Protein AF-K1SW35-F1 (afdb_monomer_lite)

Structure (mmCIF, N/CA/C/O backbone):
data_AF-K1SW35-F1
#
_entry.id   AF-K1SW35-F1
#
loop_
_atom_site.group_PDB
_atom_site.id
_atom_site.type_symbol
_atom_site.label_atom_id
_atom_site.label_alt_id
_atom_site.label_comp_id
_atom_site.label_asym_id
_atom_site.label_entity_id
_atom_site.label_seq_id
_atom_site.pdbx_PDB_ins_code
_atom_site.Cartn_x
_atom_site.Cartn_y
_atom_site.Cartn_z
_atom_site.occupancy
_atom_site.B_iso_or_equiv
_atom_site.auth_seq_id
_atom_site.auth_comp_id
_atom_site.auth_asym_id
_atom_site.auth_atom_id
_atom_site.pdbx_PDB_model_num
ATOM 1 N N . VAL A 1 1 ? 24.622 1.158 -5.621 1.00 94.56 1 VAL A N 1
ATOM 2 C CA . VAL A 1 1 ? 23.882 0.283 -4.674 1.00 94.56 1 VAL A CA 1
ATOM 3 C C . VAL A 1 1 ? 24.702 0.063 -3.408 1.00 94.56 1 VAL A C 1
ATOM 5 O O . VAL A 1 1 ? 25.923 0.157 -3.480 1.00 94.56 1 VAL A O 1
ATOM 8 N N . ARG A 1 2 ? 24.066 -0.218 -2.264 1.00 96.69 2 ARG A N 1
ATOM 9 C CA . ARG A 1 2 ? 24.728 -0.673 -1.024 1.00 96.69 2 ARG A CA 1
ATOM 10 C C . ARG A 1 2 ? 24.124 -2.004 -0.592 1.00 96.69 2 ARG A C 1
ATOM 12 O O . ARG A 1 2 ? 22.907 -2.126 -0.587 1.00 96.69 2 ARG A O 1
ATOM 19 N N . VAL A 1 3 ? 24.954 -2.974 -0.225 1.00 97.69 3 VAL A N 1
ATOM 20 C CA . VAL A 1 3 ? 24.511 -4.325 0.151 1.00 97.69 3 VAL A CA 1
ATOM 21 C C . VAL A 1 3 ? 24.787 -4.558 1.632 1.00 97.69 3 VAL A C 1
ATOM 23 O O . VAL A 1 3 ? 25.832 -4.150 2.139 1.00 97.69 3 VAL A O 1
ATOM 26 N N . GLY A 1 4 ? 23.859 -5.201 2.333 1.00 97.62 4 GLY A N 1
ATOM 27 C CA . GLY A 1 4 ? 24.014 -5.531 3.745 1.00 97.62 4 GLY A CA 1
ATOM 28 C C . GLY A 1 4 ? 22.927 -6.475 4.243 1.00 97.62 4 GLY A C 1
ATOM 29 O O . GLY A 1 4 ? 22.232 -7.103 3.451 1.00 97.62 4 GLY A O 1
ATOM 30 N N . HIS A 1 5 ? 22.781 -6.556 5.563 1.00 98.12 5 HIS A N 1
ATOM 31 C CA . HIS A 1 5 ? 21.701 -7.297 6.213 1.00 98.12 5 HIS A CA 1
ATOM 32 C C . HIS A 1 5 ? 20.857 -6.339 7.049 1.00 98.12 5 HIS A C 1
ATOM 34 O O . HIS A 1 5 ? 21.403 -5.482 7.755 1.00 98.12 5 HIS A O 1
ATOM 40 N N . TRP A 1 6 ? 19.535 -6.482 6.988 1.00 97.69 6 TRP A N 1
ATOM 41 C CA . TRP A 1 6 ? 18.640 -5.684 7.820 1.00 97.69 6 TRP A CA 1
ATOM 42 C C . TRP A 1 6 ? 18.744 -6.133 9.281 1.00 97.69 6 TRP A C 1
ATOM 44 O O . TRP A 1 6 ? 18.692 -7.321 9.590 1.00 97.69 6 TRP A O 1
ATOM 54 N N . ARG A 1 7 ? 18.913 -5.177 10.198 1.00 96.38 7 ARG A N 1
ATOM 55 C CA . ARG A 1 7 ? 19.000 -5.412 11.646 1.00 96.38 7 ARG A CA 1
ATOM 56 C C . ARG A 1 7 ? 17.620 -5.653 12.278 1.00 96.38 7 ARG A C 1
ATOM 58 O O . ARG A 1 7 ? 17.195 -4.879 13.127 1.00 96.38 7 ARG A O 1
ATOM 65 N N . ILE A 1 8 ? 16.954 -6.719 11.851 1.00 93.56 8 ILE A N 1
ATOM 66 C CA . ILE A 1 8 ? 15.694 -7.242 12.402 1.00 93.56 8 ILE A CA 1
ATOM 67 C C . ILE A 1 8 ? 15.799 -8.766 12.581 1.00 93.56 8 ILE A C 1
ATOM 69 O O . ILE A 1 8 ? 16.816 -9.368 12.205 1.00 93.56 8 ILE A O 1
ATOM 73 N N . VAL A 1 9 ? 14.764 -9.393 13.146 1.00 90.38 9 VAL A N 1
ATOM 74 C CA . VAL A 1 9 ? 14.640 -10.859 13.201 1.00 90.38 9 VAL A CA 1
ATOM 75 C C . VAL A 1 9 ? 14.749 -11.440 11.781 1.00 90.38 9 VAL A C 1
ATOM 77 O O . VAL A 1 9 ? 14.310 -10.838 10.805 1.00 90.38 9 VAL A O 1
ATOM 80 N N . GLY A 1 10 ? 15.450 -12.567 11.638 1.00 92.75 10 GLY A N 1
ATOM 81 C CA . GLY A 1 10 ? 15.728 -13.204 10.343 1.00 92.75 10 GLY A CA 1
ATOM 82 C C . GLY A 1 10 ? 16.912 -12.626 9.554 1.00 92.75 10 GLY A C 1
ATOM 83 O O . GLY A 1 10 ? 17.438 -13.314 8.685 1.00 92.75 10 GLY A O 1
ATOM 84 N N . ARG A 1 11 ? 17.386 -11.410 9.874 1.00 96.69 11 ARG A N 1
ATOM 85 C CA . ARG A 1 11 ? 18.549 -10.754 9.233 1.00 96.69 11 ARG A CA 1
ATOM 86 C C . ARG A 1 11 ? 18.586 -10.896 7.697 1.00 96.69 11 ARG A C 1
ATOM 88 O O . ARG A 1 11 ? 19.607 -11.332 7.162 1.00 96.69 11 ARG A O 1
ATOM 95 N N . PRO A 1 12 ? 17.515 -10.538 6.965 1.00 97.50 12 PRO A N 1
ATOM 96 C CA . PRO A 1 12 ? 17.478 -10.721 5.518 1.00 97.50 12 PRO A CA 1
ATOM 97 C C . PRO A 1 12 ? 18.560 -9.893 4.816 1.00 97.50 12 PRO A C 1
ATOM 99 O O . PRO A 1 12 ? 18.910 -8.792 5.260 1.00 97.50 12 PRO A O 1
ATOM 102 N N . GLN A 1 13 ? 19.077 -10.415 3.701 1.00 97.38 13 GLN A N 1
ATOM 103 C CA . GLN A 1 13 ? 19.952 -9.664 2.801 1.00 97.38 13 GLN A CA 1
ATOM 104 C C . GLN A 1 13 ? 19.168 -8.526 2.142 1.00 97.38 13 GLN A C 1
ATOM 106 O O . GLN A 1 13 ? 18.043 -8.717 1.687 1.00 97.38 13 GLN A O 1
ATOM 111 N N . VAL A 1 14 ? 19.770 -7.340 2.077 1.00 97.69 14 VAL A N 1
ATOM 112 C CA . VAL A 1 14 ? 19.152 -6.138 1.509 1.00 97.69 14 VAL A CA 1
ATOM 113 C C . VAL A 1 14 ? 20.116 -5.448 0.559 1.00 97.69 14 VAL A C 1
ATOM 115 O O . VAL A 1 14 ? 21.307 -5.300 0.847 1.00 97.69 14 VAL A O 1
ATOM 118 N N . ILE A 1 15 ? 19.566 -4.971 -0.556 1.00 97.62 15 ILE A N 1
ATOM 119 C CA . ILE A 1 15 ? 20.234 -4.072 -1.492 1.00 97.62 15 ILE A CA 1
ATOM 120 C C . ILE A 1 15 ? 19.508 -2.727 -1.443 1.00 97.62 15 ILE A C 1
ATOM 122 O O . ILE A 1 15 ? 18.360 -2.615 -1.860 1.00 97.62 15 ILE A O 1
ATOM 126 N N . LEU A 1 16 ? 20.182 -1.695 -0.941 1.00 97.75 16 LEU A N 1
ATOM 127 C CA . LEU A 1 16 ? 19.702 -0.319 -1.008 1.00 97.75 16 LEU A CA 1
ATOM 128 C C . LEU A 1 16 ? 20.102 0.283 -2.357 1.00 97.75 16 LEU A C 1
ATOM 130 O O . LEU A 1 16 ? 21.291 0.366 -2.701 1.00 97.75 16 LEU A O 1
ATOM 134 N N . VAL A 1 17 ? 19.095 0.685 -3.127 1.00 97.88 17 VAL A N 1
ATOM 135 C CA . VAL A 1 17 ? 19.250 1.206 -4.485 1.00 97.88 17 VAL A CA 1
ATOM 136 C C . VAL A 1 17 ? 19.185 2.729 -4.452 1.00 97.88 17 VAL A C 1
ATOM 138 O O . VAL A 1 17 ? 18.171 3.306 -4.076 1.00 97.88 17 VAL A O 1
ATOM 141 N N . ASP A 1 18 ? 20.286 3.371 -4.839 1.00 97.31 18 ASP A N 1
ATOM 142 C CA . ASP A 1 18 ? 20.319 4.810 -5.094 1.00 97.31 18 ASP A CA 1
ATOM 143 C C . ASP A 1 18 ? 19.874 5.055 -6.539 1.00 97.31 18 ASP A C 1
ATOM 145 O O . ASP A 1 18 ? 20.497 4.541 -7.471 1.00 97.31 18 ASP A O 1
ATOM 149 N N . PHE A 1 19 ? 18.784 5.801 -6.707 1.00 97.44 19 PHE A N 1
ATOM 150 C CA . PHE A 1 19 ? 18.181 6.117 -8.003 1.00 97.44 19 PHE A CA 1
ATOM 151 C C . PHE A 1 19 ? 18.552 7.521 -8.501 1.00 97.44 19 PHE A C 1
ATOM 153 O O . PHE A 1 19 ? 18.109 7.916 -9.578 1.00 97.44 19 PHE A O 1
ATOM 160 N N . SER A 1 20 ? 19.370 8.279 -7.759 1.00 96.88 20 SER A N 1
ATOM 161 C CA . SER A 1 20 ? 19.666 9.690 -8.056 1.00 96.88 20 SER A CA 1
ATOM 162 C C . SER A 1 20 ? 20.265 9.889 -9.453 1.00 96.88 20 SER A C 1
ATOM 164 O O . SER A 1 20 ? 19.983 10.879 -10.125 1.00 96.88 20 SER A O 1
ATOM 166 N N . SER A 1 21 ? 21.037 8.912 -9.939 1.00 96.31 21 SER A N 1
ATOM 167 C CA . SER A 1 21 ? 21.610 8.923 -11.292 1.00 96.31 21 SER A CA 1
ATOM 168 C C . SER A 1 21 ? 20.568 8.813 -12.413 1.00 96.31 21 SER A C 1
ATOM 170 O O . SER A 1 21 ? 20.877 9.143 -13.558 1.00 96.31 21 SER A O 1
ATOM 172 N N . LEU A 1 22 ? 19.339 8.380 -12.110 1.00 97.62 22 LEU A N 1
ATOM 173 C CA . LEU A 1 22 ? 18.232 8.298 -13.065 1.00 97.62 22 LEU A CA 1
ATOM 174 C C . LEU A 1 22 ? 17.411 9.586 -13.149 1.00 97.62 22 LEU A C 1
ATOM 176 O O . LEU A 1 22 ? 16.649 9.740 -14.100 1.00 97.62 22 LEU A O 1
ATOM 180 N N . ILE A 1 23 ? 17.572 10.526 -12.211 1.00 98.06 23 ILE A N 1
AT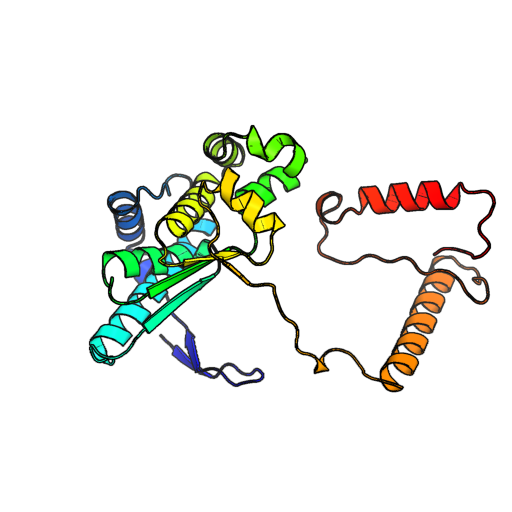OM 181 C CA . ILE A 1 23 ? 16.817 11.789 -12.197 1.00 98.06 23 ILE A CA 1
ATOM 182 C C . ILE A 1 23 ? 16.957 12.564 -13.522 1.00 98.06 23 ILE A C 1
ATOM 184 O O . ILE A 1 23 ? 15.928 12.960 -14.075 1.00 98.06 23 ILE A O 1
ATOM 188 N N . PRO A 1 24 ? 18.164 12.727 -14.110 1.00 98.12 24 PRO A N 1
ATOM 189 C CA . PRO A 1 24 ? 18.308 13.387 -15.411 1.00 98.12 24 PRO A CA 1
ATOM 190 C C . PRO A 1 24 ? 17.639 12.633 -16.570 1.00 98.12 24 PRO A C 1
ATOM 192 O O . PRO A 1 24 ? 17.378 13.224 -17.610 1.00 98.12 24 PRO A O 1
ATOM 195 N N . ARG A 1 25 ? 17.363 11.333 -16.399 1.00 97.12 25 ARG A N 1
ATOM 196 C CA . ARG A 1 25 ? 16.747 10.442 -17.396 1.00 97.12 25 ARG A CA 1
ATOM 197 C C . ARG A 1 25 ? 15.264 10.182 -17.125 1.00 97.12 25 ARG A C 1
ATOM 199 O O . ARG A 1 25 ? 14.684 9.275 -17.721 1.00 97.12 25 ARG A O 1
ATOM 206 N N . LYS A 1 26 ? 14.638 10.950 -16.225 1.00 97.94 26 LYS A N 1
ATOM 207 C CA . LYS A 1 26 ? 13.243 10.724 -15.823 1.00 97.94 26 LYS A CA 1
ATOM 208 C C . LYS A 1 26 ? 12.287 10.700 -17.016 1.00 97.94 26 LYS A C 1
ATOM 210 O O . LYS A 1 26 ? 11.408 9.849 -17.066 1.00 97.94 26 LYS A O 1
ATOM 215 N N . ASP A 1 27 ? 12.487 11.585 -17.990 1.00 98.00 27 ASP A N 1
ATOM 216 C CA . ASP A 1 27 ? 11.561 11.734 -19.113 1.00 98.00 27 ASP A CA 1
ATOM 217 C C . ASP A 1 27 ? 11.650 10.541 -20.070 1.00 98.00 27 ASP A C 1
ATOM 219 O O . ASP A 1 27 ? 10.620 10.084 -20.558 1.00 98.00 27 ASP A O 1
ATOM 223 N N . ASP A 1 28 ? 12.839 9.955 -20.243 1.00 98.38 28 ASP A N 1
ATOM 224 C CA . ASP A 1 28 ? 13.017 8.715 -21.006 1.00 98.38 28 ASP A CA 1
ATOM 225 C C . ASP A 1 28 ? 12.306 7.534 -20.333 1.00 98.38 28 ASP A C 1
ATOM 227 O O . ASP A 1 28 ? 11.664 6.726 -21.001 1.00 98.38 28 ASP A O 1
ATOM 231 N N . ILE A 1 29 ? 12.395 7.440 -19.002 1.00 98.50 29 ILE A N 1
ATOM 232 C CA . ILE A 1 29 ? 11.763 6.364 -18.225 1.00 98.50 29 ILE A CA 1
ATOM 233 C C . ILE A 1 29 ? 10.237 6.492 -18.271 1.00 98.50 29 ILE A C 1
ATOM 235 O O . ILE A 1 29 ? 9.533 5.512 -18.518 1.00 98.50 29 ILE A O 1
ATOM 239 N N . LEU A 1 30 ? 9.707 7.701 -18.077 1.00 98.56 30 LEU A N 1
ATOM 240 C CA . LEU A 1 30 ? 8.268 7.955 -18.170 1.00 98.56 30 LEU A CA 1
ATOM 241 C C . LEU A 1 30 ? 7.749 7.716 -19.593 1.00 98.56 30 LEU A C 1
ATOM 243 O O . LEU A 1 30 ? 6.704 7.087 -19.770 1.00 98.56 30 LEU A O 1
ATOM 247 N N . LYS A 1 31 ? 8.513 8.131 -20.609 1.00 98.56 31 LYS A N 1
ATOM 248 C CA . LYS A 1 31 ? 8.223 7.830 -22.013 1.00 98.56 31 LYS A CA 1
ATOM 249 C C . LYS A 1 31 ? 8.179 6.323 -22.263 1.00 98.56 31 LYS A C 1
ATOM 251 O O . LYS A 1 31 ? 7.215 5.852 -22.860 1.00 98.56 31 LYS A O 1
ATOM 256 N N . PHE A 1 32 ? 9.153 5.562 -21.768 1.00 98.62 32 PHE A N 1
ATOM 257 C CA . PHE A 1 32 ? 9.172 4.103 -21.887 1.00 98.62 32 PHE A CA 1
ATOM 258 C C . PHE A 1 32 ? 7.911 3.454 -21.290 1.00 98.62 32 PHE A C 1
ATOM 260 O O . PHE A 1 32 ? 7.295 2.594 -21.928 1.00 98.62 32 PHE A O 1
ATOM 267 N N . LEU A 1 33 ? 7.490 3.882 -20.093 1.00 98.69 33 LEU A N 1
ATOM 268 C CA . LEU A 1 33 ? 6.281 3.368 -19.436 1.00 98.69 33 LEU A CA 1
ATOM 269 C C . LEU A 1 33 ? 5.006 3.717 -20.224 1.00 98.69 33 LEU A C 1
ATOM 271 O O . LEU A 1 33 ? 4.091 2.894 -20.333 1.00 98.69 33 LEU A O 1
ATOM 275 N N . TRP A 1 34 ? 4.951 4.910 -20.818 1.00 98.62 34 TRP A N 1
ATOM 276 C CA . TRP A 1 34 ? 3.859 5.310 -21.702 1.00 98.62 34 TRP A CA 1
ATOM 277 C C . TRP A 1 34 ? 3.832 4.500 -23.003 1.00 98.62 34 TRP A C 1
ATOM 279 O O . TRP A 1 34 ? 2.779 4.001 -23.398 1.00 98.62 34 TRP A O 1
ATOM 289 N N . GLU A 1 35 ? 4.966 4.352 -23.682 1.00 98.44 35 GLU A N 1
ATOM 290 C CA . GLU A 1 35 ? 5.052 3.637 -24.959 1.00 98.44 35 GLU A CA 1
ATOM 291 C C . GLU A 1 35 ? 4.757 2.143 -24.800 1.00 98.44 35 GLU A C 1
ATOM 293 O O . GLU A 1 35 ? 4.076 1.567 -25.648 1.00 98.44 35 GLU A O 1
ATOM 298 N N . SER A 1 36 ? 5.199 1.541 -23.693 1.00 98.25 36 SER A N 1
ATOM 299 C CA . SER A 1 36 ? 5.032 0.107 -23.432 1.00 98.25 36 SER A CA 1
ATOM 300 C C . SER A 1 36 ? 3.655 -0.248 -22.867 1.00 98.25 36 SER A C 1
ATOM 302 O O . SER A 1 36 ? 3.057 -1.234 -23.288 1.00 98.25 36 SER A O 1
ATOM 304 N N . TYR A 1 37 ? 3.135 0.549 -21.926 1.00 98.44 37 TYR A N 1
ATOM 305 C CA . TYR A 1 37 ? 1.958 0.175 -21.126 1.00 98.44 37 TYR A CA 1
ATOM 306 C C . TYR A 1 37 ? 0.857 1.237 -21.089 1.00 98.44 37 TYR A C 1
ATOM 308 O O . TYR A 1 37 ? -0.217 0.991 -20.529 1.00 98.44 37 TYR A O 1
ATOM 316 N N . ARG A 1 38 ? 1.088 2.413 -21.688 1.00 98.31 38 ARG A N 1
ATOM 317 C CA . ARG A 1 38 ? 0.197 3.582 -21.596 1.00 98.31 38 ARG A CA 1
ATOM 318 C C . ARG A 1 38 ? -0.016 4.034 -20.148 1.00 98.31 38 ARG A C 1
ATOM 320 O O . ARG A 1 38 ? -1.142 4.332 -19.759 1.00 98.31 38 ARG A O 1
ATOM 327 N N . VAL A 1 39 ? 1.045 4.025 -19.336 1.00 98.50 39 VAL A N 1
ATOM 328 C CA . VAL A 1 39 ? 1.024 4.652 -18.004 1.00 98.50 39 VAL A CA 1
ATOM 329 C C . VAL A 1 39 ? 0.980 6.166 -18.190 1.00 98.50 39 VAL A C 1
ATOM 331 O O . VAL A 1 39 ? 1.961 6.752 -18.643 1.00 98.50 39 VAL A O 1
ATOM 334 N N . ASP A 1 40 ? -0.148 6.795 -17.868 1.00 97.88 40 ASP A N 1
ATOM 335 C CA . ASP A 1 40 ? -0.280 8.250 -17.893 1.00 97.88 40 ASP A CA 1
ATOM 336 C C . ASP A 1 40 ? 0.455 8.842 -16.691 1.00 97.88 40 ASP A C 1
ATOM 338 O O . ASP A 1 40 ? 0.043 8.648 -15.554 1.00 97.88 40 ASP A O 1
ATOM 342 N N . SER A 1 41 ? 1.552 9.554 -16.935 1.00 96.56 41 SER A N 1
ATOM 343 C CA . SER A 1 41 ? 2.327 10.247 -15.905 1.00 96.56 41 SER A CA 1
ATOM 344 C C . SER A 1 41 ? 2.241 11.770 -16.000 1.00 96.56 41 SER A C 1
ATOM 346 O O . SER A 1 41 ? 2.968 12.450 -15.279 1.00 96.56 41 SER A O 1
ATOM 348 N N . ILE A 1 42 ? 1.401 12.325 -16.883 1.00 94.81 42 ILE A N 1
ATOM 349 C CA . ILE A 1 42 ? 1.425 13.757 -17.241 1.00 94.81 42 ILE A CA 1
ATOM 350 C C . ILE A 1 42 ? 1.123 14.641 -16.029 1.00 94.81 42 ILE A C 1
ATOM 352 O O . ILE A 1 42 ? 1.749 15.682 -15.843 1.00 94.81 42 ILE A O 1
ATOM 356 N N . SER A 1 43 ? 0.184 14.221 -15.179 1.00 93.44 43 SER A N 1
ATOM 357 C CA . SER A 1 43 ? -0.165 14.957 -13.959 1.00 93.44 43 SER A CA 1
ATOM 358 C C . SER A 1 43 ? 0.770 14.662 -12.778 1.00 93.44 43 SER A C 1
ATOM 360 O O . SER A 1 43 ? 0.591 15.243 -11.708 1.00 93.44 43 SER A O 1
ATOM 362 N N . GLY A 1 44 ? 1.711 13.724 -12.927 1.00 93.88 44 GLY A N 1
ATOM 363 C CA . GLY A 1 44 ? 2.583 13.260 -11.852 1.00 93.88 44 GLY A CA 1
ATOM 364 C C . GLY A 1 44 ? 3.611 14.318 -11.462 1.00 93.88 44 GLY A C 1
ATOM 365 O O . GLY A 1 44 ? 4.365 14.795 -12.305 1.00 93.88 44 GLY A O 1
ATOM 366 N N . GLN A 1 45 ? 3.654 14.670 -10.177 1.00 95.88 45 GLN A N 1
ATOM 367 C CA . GLN A 1 45 ? 4.676 15.557 -9.616 1.00 95.88 45 GLN A CA 1
ATOM 368 C C . GLN A 1 45 ? 5.803 14.730 -8.982 1.00 95.88 45 GLN A C 1
ATOM 370 O O . GLN A 1 45 ? 5.860 13.511 -9.146 1.00 95.88 45 GLN A O 1
ATOM 375 N N . TRP A 1 46 ? 6.730 15.368 -8.267 1.00 97.12 46 TRP A N 1
ATOM 376 C CA . TRP A 1 46 ? 7.859 14.672 -7.637 1.00 97.12 46 TRP A CA 1
ATOM 377 C C . TRP A 1 46 ? 7.441 13.568 -6.659 1.00 97.12 46 TRP A C 1
ATOM 379 O O . TRP A 1 46 ? 8.089 12.529 -6.609 1.00 97.12 46 TRP A O 1
ATOM 389 N N . ASP A 1 47 ? 6.294 13.720 -5.998 1.00 96.31 47 ASP A N 1
ATOM 390 C CA . ASP A 1 47 ? 5.699 12.689 -5.143 1.00 96.31 47 ASP A CA 1
ATOM 391 C C . ASP A 1 47 ? 5.270 11.418 -5.905 1.00 96.31 47 ASP A C 1
ATOM 393 O O . ASP A 1 47 ? 5.017 10.387 -5.286 1.00 96.31 47 ASP A O 1
ATOM 397 N N . TYR A 1 48 ? 5.174 11.484 -7.235 1.00 98.31 48 TYR A N 1
ATOM 398 C CA . TYR A 1 48 ? 5.004 10.353 -8.149 1.00 98.31 48 TYR A CA 1
ATOM 399 C C . TYR A 1 48 ? 6.322 9.965 -8.832 1.00 98.31 48 TYR A C 1
ATOM 401 O O . TYR A 1 48 ? 6.631 8.779 -8.938 1.00 98.31 48 TYR A O 1
ATOM 409 N N . ILE A 1 49 ? 7.108 10.947 -9.284 1.00 98.31 49 ILE A N 1
ATOM 410 C CA . ILE A 1 49 ? 8.328 10.710 -10.063 1.00 98.31 49 ILE A CA 1
ATOM 411 C C . ILE A 1 49 ? 9.385 9.994 -9.219 1.00 98.31 49 ILE A C 1
ATOM 413 O O . ILE A 1 49 ? 9.914 8.986 -9.681 1.00 98.31 49 ILE A O 1
ATOM 417 N N . GLU A 1 50 ? 9.694 10.456 -8.000 1.00 98.06 50 GLU A N 1
ATOM 418 C CA . GLU A 1 50 ? 10.769 9.841 -7.201 1.00 98.06 50 GLU A CA 1
ATOM 419 C C . GLU A 1 50 ? 10.499 8.359 -6.907 1.00 98.06 50 GLU A C 1
ATOM 421 O O . GLU A 1 50 ? 11.382 7.541 -7.185 1.00 98.06 50 GLU A O 1
ATOM 426 N N . PRO A 1 51 ? 9.296 7.958 -6.438 1.00 98.25 51 PRO A N 1
ATOM 427 C CA . PRO A 1 51 ? 9.009 6.544 -6.242 1.00 98.25 51 PRO A CA 1
ATOM 428 C C . PRO A 1 51 ? 9.086 5.731 -7.534 1.00 98.25 51 PRO A C 1
ATOM 430 O O . PRO A 1 51 ? 9.684 4.661 -7.540 1.00 98.25 51 PRO A O 1
ATOM 433 N N . VAL A 1 52 ? 8.559 6.248 -8.647 1.00 98.50 52 VAL A N 1
ATOM 434 C CA . VAL A 1 52 ? 8.610 5.555 -9.945 1.00 98.50 52 VAL A CA 1
ATOM 435 C C . VAL A 1 52 ? 10.048 5.326 -10.405 1.00 98.50 52 VAL A C 1
ATOM 437 O O . VAL A 1 52 ? 10.372 4.229 -10.866 1.00 98.50 52 VAL A O 1
ATOM 440 N N . LEU A 1 53 ? 10.932 6.313 -10.239 1.00 98.69 53 LEU A N 1
ATOM 441 C CA . LEU A 1 53 ? 12.356 6.155 -10.540 1.00 98.69 53 LEU A CA 1
ATOM 442 C C . LEU A 1 53 ? 13.018 5.124 -9.627 1.00 98.69 53 LEU A C 1
ATOM 444 O O . LEU A 1 53 ? 13.806 4.310 -10.109 1.00 98.69 53 LEU A O 1
ATOM 448 N N . PHE A 1 54 ? 12.679 5.115 -8.336 1.00 98.62 54 PHE A N 1
ATOM 449 C CA . PHE A 1 54 ? 13.144 4.086 -7.411 1.00 98.62 54 PHE A CA 1
ATOM 450 C C . PHE A 1 54 ? 12.682 2.684 -7.837 1.00 98.62 54 PHE A C 1
ATOM 452 O O . PHE A 1 54 ? 13.507 1.774 -7.932 1.00 98.62 54 PHE A O 1
ATOM 459 N N . GLY A 1 55 ? 11.395 2.509 -8.153 1.00 98.56 55 GLY A N 1
ATOM 460 C CA . GLY A 1 55 ? 10.847 1.244 -8.640 1.00 98.56 55 GLY A CA 1
ATOM 461 C C . GLY A 1 55 ? 11.558 0.769 -9.907 1.00 98.56 55 GLY A C 1
ATOM 462 O O . GLY A 1 55 ? 12.001 -0.376 -9.975 1.00 98.56 55 GLY A O 1
ATOM 463 N N . TYR A 1 56 ? 11.752 1.664 -10.879 1.00 98.75 56 TYR A N 1
ATOM 464 C CA . TYR A 1 56 ? 12.485 1.365 -12.110 1.00 98.75 56 TYR A CA 1
ATOM 465 C C . TYR A 1 56 ? 13.941 0.959 -11.830 1.00 98.75 56 TYR A C 1
ATOM 467 O O . TYR A 1 56 ? 14.417 -0.048 -12.352 1.00 98.75 56 TYR A O 1
ATOM 475 N N . ALA A 1 57 ? 14.640 1.688 -10.952 1.00 98.69 57 ALA A N 1
ATOM 476 C CA . ALA A 1 57 ? 16.006 1.363 -10.540 1.00 98.69 57 ALA A CA 1
ATOM 477 C C . ALA A 1 57 ? 16.101 -0.014 -9.865 1.00 98.69 57 ALA A C 1
ATOM 479 O O . ALA A 1 57 ? 17.044 -0.762 -10.123 1.00 98.69 57 ALA A O 1
ATOM 480 N N . ALA A 1 58 ? 15.124 -0.373 -9.030 1.00 98.50 58 ALA A N 1
ATOM 481 C CA . ALA A 1 58 ? 15.051 -1.701 -8.431 1.00 98.50 58 ALA A CA 1
ATOM 482 C C . ALA A 1 58 ? 14.881 -2.790 -9.506 1.00 98.50 58 ALA A C 1
ATOM 484 O O . ALA A 1 58 ? 15.580 -3.801 -9.458 1.00 98.50 58 ALA A O 1
ATOM 485 N N . GLY A 1 59 ? 14.037 -2.551 -10.517 1.00 98.44 59 GLY A N 1
ATOM 486 C CA . GLY A 1 59 ? 13.902 -3.429 -11.685 1.00 98.44 59 GLY A CA 1
ATOM 487 C C . GLY A 1 59 ? 15.220 -3.626 -12.444 1.00 98.44 59 GLY A C 1
ATOM 488 O O . GLY A 1 59 ? 15.587 -4.761 -12.738 1.00 98.44 59 GLY A O 1
ATOM 489 N N . LEU A 1 60 ? 15.984 -2.551 -12.682 1.00 98.31 60 LEU A N 1
ATOM 490 C CA . LEU A 1 60 ? 17.314 -2.628 -13.307 1.00 98.31 60 LEU A CA 1
ATOM 491 C C . LEU A 1 60 ? 18.288 -3.499 -12.504 1.00 98.31 60 LEU A C 1
ATOM 493 O O . LEU A 1 60 ? 19.016 -4.309 -13.077 1.00 98.31 60 LEU A O 1
ATOM 497 N N . VAL A 1 61 ? 18.305 -3.342 -11.177 1.00 98.12 61 VAL A N 1
ATOM 498 C CA . VAL A 1 61 ? 19.174 -4.132 -10.292 1.00 98.12 61 VAL A CA 1
ATOM 499 C C . VAL A 1 61 ? 18.791 -5.610 -10.329 1.00 98.12 61 VAL A C 1
ATOM 501 O O . VAL A 1 61 ? 19.680 -6.455 -10.424 1.00 98.12 61 VAL A O 1
ATOM 504 N N . VAL A 1 62 ? 17.492 -5.928 -10.297 1.00 98.00 62 VAL A N 1
ATOM 505 C CA . VAL A 1 62 ? 17.011 -7.313 -10.412 1.00 98.00 62 VAL A CA 1
ATOM 506 C C . VAL A 1 62 ? 17.414 -7.912 -11.758 1.00 98.00 62 VAL A C 1
ATOM 508 O O . VAL A 1 62 ? 18.025 -8.978 -11.773 1.00 98.00 62 VAL A O 1
ATOM 511 N N . ALA A 1 63 ? 17.148 -7.223 -12.870 1.00 97.75 63 ALA A N 1
ATOM 512 C CA . ALA A 1 63 ? 17.516 -7.696 -14.205 1.00 97.75 63 ALA A CA 1
ATOM 513 C C . ALA A 1 63 ? 19.022 -7.966 -14.320 1.00 97.75 63 ALA A C 1
ATOM 515 O O . ALA A 1 63 ? 19.422 -9.068 -14.692 1.00 97.75 63 ALA A O 1
ATOM 516 N N . SER A 1 64 ? 19.849 -6.999 -13.906 1.00 96.94 64 SER A N 1
ATOM 517 C CA . SER A 1 64 ? 21.309 -7.116 -13.937 1.00 96.94 64 SER A CA 1
ATOM 518 C C . SER A 1 64 ? 21.813 -8.284 -13.087 1.00 96.94 64 SER A C 1
ATOM 520 O O . SER A 1 64 ? 22.690 -9.028 -13.527 1.00 96.94 64 SER A O 1
ATOM 522 N N . TYR A 1 65 ? 21.248 -8.486 -11.893 1.00 95.38 65 TYR A N 1
ATOM 523 C CA . TYR A 1 65 ? 21.623 -9.606 -11.034 1.00 95.38 65 TYR A CA 1
ATOM 524 C C . TYR A 1 65 ? 21.277 -10.952 -11.677 1.00 95.38 65 TYR A C 1
ATOM 526 O O . TYR A 1 65 ? 22.115 -11.852 -11.710 1.00 95.38 65 TYR A O 1
ATOM 534 N N . VAL A 1 66 ? 20.060 -11.085 -12.208 1.00 95.50 66 VAL A N 1
ATOM 535 C CA . VAL A 1 66 ? 19.601 -12.334 -12.822 1.00 95.50 66 VAL A CA 1
ATOM 536 C C . VAL A 1 66 ? 20.418 -12.661 -14.068 1.00 95.50 66 VAL A C 1
ATOM 538 O O . VAL A 1 66 ? 20.887 -13.786 -14.194 1.00 95.50 66 VAL A O 1
ATOM 541 N N . GLU A 1 67 ? 20.652 -11.687 -14.944 1.00 94.00 67 GLU A N 1
ATOM 542 C CA . GLU A 1 67 ? 21.438 -11.879 -16.168 1.00 94.00 67 GLU A CA 1
ATOM 543 C C . GLU A 1 67 ? 22.899 -12.251 -15.874 1.00 94.00 67 GLU A C 1
ATOM 545 O O . GLU A 1 67 ? 23.485 -13.084 -16.561 1.00 94.00 67 GLU A O 1
ATOM 550 N N . THR A 1 68 ? 23.483 -11.670 -14.823 1.00 95.31 68 THR A N 1
ATOM 551 C CA . THR A 1 68 ? 24.901 -11.885 -14.498 1.00 95.31 68 THR A CA 1
ATOM 552 C C . THR A 1 68 ? 25.138 -13.175 -13.714 1.00 95.31 68 THR A C 1
ATOM 554 O O . THR A 1 68 ? 26.162 -13.834 -13.902 1.00 95.31 68 THR A O 1
ATOM 557 N N . PHE A 1 69 ? 24.233 -13.531 -12.795 1.00 93.94 69 PHE A N 1
ATOM 558 C CA . PHE A 1 69 ? 24.509 -14.551 -11.777 1.00 93.94 69 PHE A CA 1
ATOM 559 C C . PHE A 1 69 ? 23.556 -15.747 -11.796 1.00 93.94 69 PHE A C 1
ATOM 561 O O . PHE A 1 69 ? 23.905 -16.799 -11.253 1.00 93.94 69 PHE A O 1
ATOM 568 N N . CYS A 1 70 ? 22.366 -15.630 -12.389 1.00 93.31 70 CYS A N 1
ATOM 569 C CA . CYS A 1 70 ? 21.419 -16.738 -12.438 1.00 93.31 70 CYS A CA 1
ATOM 570 C C . CYS A 1 70 ? 21.610 -17.584 -13.702 1.00 93.31 70 CYS A C 1
ATOM 572 O O . CYS A 1 70 ? 21.889 -17.095 -14.791 1.00 93.31 70 CYS A O 1
ATOM 574 N N . LYS A 1 71 ? 21.434 -18.897 -13.554 1.00 90.00 71 LYS A N 1
ATOM 575 C CA . LYS A 1 71 ? 21.387 -19.852 -14.666 1.00 90.00 71 LYS A CA 1
ATOM 576 C C . LYS A 1 71 ? 19.951 -19.981 -15.166 1.00 90.00 71 LYS A C 1
ATOM 578 O O . LYS A 1 71 ? 19.008 -19.731 -14.421 1.00 90.00 71 LYS A O 1
ATOM 583 N N . SER A 1 72 ? 19.773 -20.508 -16.375 1.00 82.38 72 SER A N 1
ATOM 584 C CA . SER A 1 72 ? 18.446 -20.773 -16.960 1.00 82.38 72 SER A CA 1
ATOM 585 C C . SER A 1 72 ? 17.542 -21.678 -16.108 1.00 82.38 72 SER A C 1
ATOM 587 O O . SER A 1 72 ? 16.324 -21.611 -16.223 1.00 82.38 72 SER A O 1
ATOM 589 N N . ALA A 1 73 ? 18.117 -22.517 -15.240 1.00 88.75 73 ALA A N 1
ATOM 590 C CA . ALA A 1 73 ? 17.364 -23.376 -14.324 1.00 88.75 73 ALA A CA 1
ATOM 591 C C . ALA A 1 73 ? 16.844 -22.649 -13.066 1.00 88.75 73 ALA A C 1
ATOM 593 O O . ALA A 1 73 ? 15.997 -23.193 -12.354 1.00 88.75 73 ALA A O 1
ATOM 594 N N . ASN A 1 74 ? 17.352 -21.451 -12.753 1.00 92.56 74 ASN A N 1
ATOM 595 C CA . ASN A 1 74 ? 16.889 -20.681 -11.604 1.00 92.56 74 ASN A CA 1
ATOM 596 C C . ASN A 1 74 ? 15.495 -20.106 -11.884 1.00 92.56 74 ASN A C 1
ATOM 598 O O . ASN A 1 74 ? 15.286 -19.403 -12.867 1.00 92.56 74 ASN A O 1
ATOM 602 N N . ARG A 1 75 ? 14.546 -20.371 -10.983 1.00 94.31 75 ARG A N 1
ATOM 603 C CA . ARG A 1 75 ? 13.209 -19.768 -11.011 1.00 94.31 75 ARG A CA 1
ATOM 604 C C . ARG A 1 75 ? 13.229 -18.521 -10.137 1.00 94.31 75 ARG A C 1
ATOM 606 O O . ARG A 1 75 ? 13.236 -18.641 -8.914 1.00 94.31 75 ARG A O 1
ATOM 613 N N . VAL A 1 76 ? 13.304 -17.350 -10.760 1.00 96.50 76 VAL A N 1
ATOM 614 C CA . VAL A 1 76 ? 13.397 -16.067 -10.051 1.00 96.50 76 VAL A CA 1
ATOM 615 C C . VAL A 1 76 ? 12.036 -15.383 -10.040 1.00 96.50 76 VAL A C 1
ATOM 617 O O . VAL A 1 76 ? 11.376 -15.294 -11.074 1.00 96.50 76 VAL A O 1
ATOM 620 N N . ALA A 1 77 ? 11.646 -14.880 -8.871 1.00 97.81 77 ALA A N 1
ATOM 621 C CA . ALA A 1 77 ? 10.463 -14.056 -8.685 1.00 97.81 77 ALA A CA 1
ATOM 622 C C . ALA A 1 77 ? 10.854 -12.697 -8.088 1.00 97.81 77 ALA A C 1
ATOM 624 O O . ALA A 1 77 ? 11.716 -12.626 -7.211 1.00 97.81 77 ALA A O 1
ATOM 6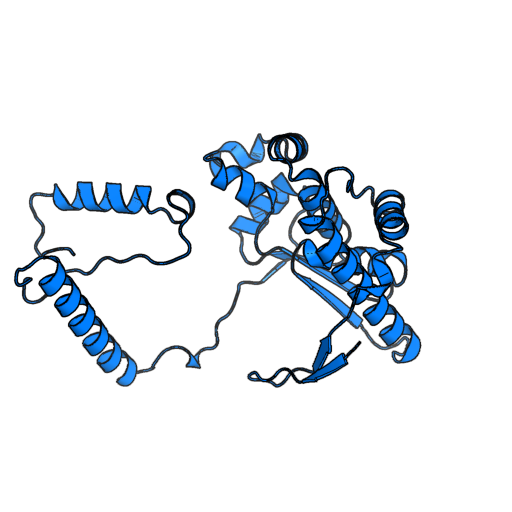25 N N . ALA A 1 78 ? 10.210 -11.633 -8.555 1.00 98.50 78 ALA A N 1
ATOM 626 C CA . ALA A 1 78 ? 10.363 -10.273 -8.066 1.00 98.50 78 ALA A CA 1
ATOM 627 C C . ALA A 1 78 ? 9.003 -9.750 -7.599 1.00 98.50 78 ALA A C 1
ATOM 629 O O . ALA A 1 78 ? 8.059 -9.638 -8.383 1.00 98.50 78 ALA A O 1
ATOM 630 N N . HIS A 1 79 ? 8.907 -9.447 -6.306 1.00 98.75 79 HIS A N 1
ATOM 631 C CA . HIS A 1 79 ? 7.665 -9.045 -5.655 1.00 98.75 79 HIS A CA 1
ATOM 632 C C . HIS A 1 79 ? 7.693 -7.551 -5.331 1.00 98.75 79 HIS A C 1
ATOM 634 O O . HIS A 1 79 ? 8.516 -7.079 -4.550 1.00 98.75 79 HIS A O 1
ATOM 640 N N . PHE A 1 80 ? 6.787 -6.812 -5.958 1.00 98.75 80 PHE A N 1
ATOM 641 C CA . PHE A 1 80 ? 6.630 -5.372 -5.856 1.00 98.75 80 PHE A CA 1
ATOM 642 C C . PHE A 1 80 ? 5.431 -5.045 -4.967 1.00 98.75 80 PHE A C 1
ATOM 644 O O . PHE A 1 80 ? 4.315 -5.509 -5.203 1.00 98.75 80 PHE A O 1
ATOM 651 N N . HIS A 1 81 ? 5.662 -4.240 -3.935 1.00 98.75 81 HIS A N 1
ATOM 652 C CA . HIS A 1 81 ? 4.610 -3.764 -3.048 1.00 98.75 81 HIS A CA 1
ATOM 653 C C . HIS A 1 81 ? 4.273 -2.315 -3.374 1.00 98.75 81 HIS A C 1
ATOM 655 O O . HIS A 1 81 ? 5.146 -1.443 -3.349 1.00 98.75 81 HIS A O 1
ATOM 661 N N . GLU A 1 82 ? 2.989 -2.083 -3.626 1.00 98.56 82 GLU A N 1
ATOM 662 C CA . GLU A 1 82 ? 2.377 -0.793 -3.912 1.00 98.56 82 GLU A CA 1
ATOM 663 C C . GLU A 1 82 ? 2.866 -0.082 -5.181 1.00 98.56 82 GLU A C 1
ATOM 665 O O . GLU A 1 82 ? 3.936 -0.350 -5.732 1.00 98.56 82 GLU A O 1
ATOM 670 N N . TRP A 1 83 ? 2.062 0.872 -5.661 1.00 98.50 83 TRP A N 1
ATOM 671 C CA . TRP A 1 83 ? 2.283 1.560 -6.941 1.00 98.50 83 TRP A CA 1
ATOM 672 C C . TRP A 1 83 ? 3.658 2.246 -7.053 1.00 98.50 83 TRP A C 1
ATOM 674 O O . TRP A 1 83 ? 4.185 2.402 -8.151 1.00 98.50 83 TRP A O 1
ATOM 684 N N . MET A 1 84 ? 4.272 2.603 -5.922 1.00 98.50 84 MET A N 1
ATOM 685 C CA . MET A 1 84 ? 5.604 3.208 -5.837 1.00 98.50 84 MET A CA 1
ATOM 686 C C . MET A 1 84 ? 6.687 2.298 -6.419 1.00 98.50 84 MET A C 1
ATOM 688 O O . MET A 1 84 ? 7.664 2.791 -6.963 1.00 98.50 84 MET A O 1
ATOM 692 N N . THR A 1 85 ? 6.529 0.976 -6.332 1.00 98.62 85 THR A N 1
ATOM 693 C CA . THR A 1 85 ? 7.528 0.020 -6.834 1.00 98.62 85 THR A CA 1
ATOM 694 C C . THR A 1 85 ? 7.142 -0.595 -8.183 1.00 98.62 85 THR A C 1
ATOM 696 O O . THR A 1 85 ? 7.972 -1.227 -8.836 1.00 98.62 85 THR A O 1
ATOM 699 N N . ALA A 1 86 ? 5.918 -0.338 -8.657 1.00 98.56 86 ALA A N 1
ATOM 700 C CA . ALA A 1 86 ? 5.331 -0.934 -9.857 1.00 98.56 86 ALA A CA 1
ATOM 701 C C . ALA A 1 86 ? 6.162 -0.764 -11.136 1.00 98.56 86 ALA A C 1
ATOM 703 O O . ALA A 1 86 ? 6.183 -1.659 -11.982 1.00 98.56 86 ALA A O 1
ATOM 704 N N . ALA A 1 87 ? 6.869 0.360 -11.283 1.00 98.75 87 ALA A N 1
ATOM 705 C CA . ALA A 1 87 ? 7.710 0.615 -12.451 1.00 98.75 87 ALA A CA 1
ATOM 706 C C . ALA A 1 87 ? 8.794 -0.459 -12.648 1.00 98.75 87 ALA A C 1
ATOM 708 O O . ALA A 1 87 ? 9.133 -0.779 -13.785 1.00 98.75 87 ALA A O 1
ATOM 709 N N . GLY A 1 88 ? 9.293 -1.055 -11.559 1.00 98.75 88 GLY A N 1
ATOM 710 C CA . GLY A 1 88 ? 10.255 -2.154 -11.619 1.00 98.75 88 GLY A CA 1
ATOM 711 C C . GLY A 1 88 ? 9.642 -3.436 -12.167 1.00 98.75 88 GLY A C 1
ATOM 712 O O . GLY A 1 88 ? 10.236 -4.071 -13.034 1.00 98.75 88 GLY A O 1
ATOM 713 N N . GLY A 1 89 ? 8.429 -3.779 -11.725 1.00 98.62 89 GLY A N 1
ATOM 714 C CA . GLY A 1 89 ? 7.687 -4.931 -12.244 1.00 98.62 89 GLY A CA 1
ATOM 715 C C . GLY A 1 89 ? 7.353 -4.775 -13.725 1.00 98.62 89 GLY A C 1
ATOM 716 O O . GLY A 1 89 ? 7.603 -5.681 -14.513 1.00 98.62 89 GLY A O 1
ATOM 717 N N . LEU A 1 90 ? 6.885 -3.591 -14.129 1.00 98.81 90 LEU A N 1
ATOM 718 C CA . LEU A 1 90 ? 6.610 -3.273 -15.534 1.00 98.81 90 LEU A CA 1
ATOM 719 C C . LEU A 1 90 ? 7.878 -3.314 -16.403 1.00 98.81 90 LEU A C 1
ATOM 721 O O . LEU A 1 90 ? 7.836 -3.815 -17.528 1.00 98.81 90 LEU A O 1
ATOM 725 N N . TYR A 1 91 ? 9.009 -2.825 -15.888 1.00 98.75 91 TYR A N 1
ATOM 726 C CA . TYR A 1 91 ? 10.300 -2.937 -16.564 1.00 98.75 91 TYR A CA 1
ATOM 727 C C . TYR A 1 91 ? 10.704 -4.403 -16.758 1.00 98.75 91 TYR A C 1
ATOM 729 O O . TYR A 1 91 ? 10.953 -4.819 -17.887 1.00 98.75 91 TYR A O 1
ATOM 737 N N . LEU A 1 92 ? 10.702 -5.209 -15.688 1.00 98.62 92 LEU A N 1
ATOM 738 C CA . LEU A 1 92 ? 11.070 -6.627 -15.759 1.00 98.62 92 LEU A CA 1
ATOM 739 C C . LEU A 1 92 ? 10.155 -7.405 -16.700 1.00 98.62 92 LEU A C 1
ATOM 741 O O . LEU A 1 92 ? 10.637 -8.191 -17.508 1.00 98.62 92 LEU A O 1
ATOM 745 N N . ARG A 1 93 ? 8.848 -7.135 -16.671 1.00 97.75 93 ARG A N 1
ATOM 746 C CA . ARG A 1 93 ? 7.890 -7.775 -17.574 1.00 97.75 93 ARG A CA 1
ATOM 747 C C . ARG A 1 93 ? 8.222 -7.536 -19.051 1.00 97.75 93 ARG A C 1
ATOM 749 O O . ARG A 1 93 ? 7.961 -8.407 -19.879 1.00 97.75 93 ARG A O 1
ATOM 756 N N . ARG A 1 94 ? 8.800 -6.374 -19.377 1.00 97.62 94 ARG A N 1
ATOM 757 C CA . ARG A 1 94 ? 9.175 -5.997 -20.745 1.00 97.62 94 ARG A CA 1
ATOM 758 C C . ARG A 1 94 ? 10.560 -6.503 -21.139 1.00 97.62 94 ARG A C 1
ATOM 760 O O . ARG A 1 94 ? 10.698 -7.107 -22.196 1.00 97.62 94 ARG A O 1
ATOM 767 N N . GLU A 1 95 ? 11.560 -6.227 -20.309 1.00 97.44 95 GLU A N 1
ATOM 768 C CA . GLU A 1 95 ? 12.984 -6.369 -20.647 1.00 97.44 95 GLU A CA 1
ATOM 769 C C . GLU A 1 95 ? 13.612 -7.648 -20.072 1.00 97.44 95 GLU A C 1
ATOM 771 O O . GLU A 1 95 ? 14.699 -8.058 -20.466 1.00 97.44 95 GLU A O 1
ATOM 776 N N . SER A 1 96 ? 12.950 -8.309 -19.122 1.00 95.50 96 SER A N 1
ATOM 777 C CA . SER A 1 96 ? 13.440 -9.532 -18.473 1.00 95.50 96 SER A CA 1
ATOM 778 C C . SER A 1 96 ? 12.293 -10.511 -18.182 1.00 95.50 96 SER A C 1
ATOM 780 O O . SER A 1 96 ? 12.082 -10.888 -17.026 1.00 95.50 96 SER A O 1
ATOM 782 N N . PRO A 1 97 ? 11.546 -10.963 -19.213 1.00 91.75 97 PRO A N 1
ATOM 783 C CA . PRO A 1 97 ? 10.309 -11.738 -19.049 1.00 91.75 97 PRO A CA 1
ATOM 784 C C . PRO A 1 97 ? 10.503 -13.129 -18.417 1.00 91.75 97 PRO A C 1
ATOM 786 O O . PRO A 1 97 ? 9.529 -13.822 -18.143 1.00 91.75 97 PRO A O 1
ATOM 789 N N . TYR A 1 98 ? 11.749 -13.554 -18.195 1.00 92.12 98 TYR A N 1
ATOM 790 C CA . TYR A 1 98 ? 12.106 -14.769 -17.457 1.00 92.12 98 TYR A CA 1
ATOM 791 C C . TYR A 1 98 ? 12.057 -14.596 -15.927 1.00 92.12 98 TYR A C 1
ATOM 793 O O . TYR A 1 98 ? 12.181 -15.584 -15.203 1.00 92.12 98 TYR A O 1
ATOM 801 N N . VAL A 1 99 ? 11.888 -13.368 -15.423 1.00 97.31 99 VAL A N 1
ATOM 802 C CA . VAL A 1 99 ? 11.630 -13.093 -14.004 1.00 97.31 99 VAL A CA 1
ATOM 803 C C . VAL A 1 99 ? 10.124 -12.996 -13.791 1.00 97.31 99 VAL A C 1
ATOM 805 O O . VAL A 1 99 ? 9.482 -12.114 -14.354 1.00 97.31 99 VAL A O 1
ATOM 808 N N . ALA A 1 100 ? 9.565 -13.872 -12.954 1.00 98.12 100 ALA A N 1
ATOM 809 C CA . ALA A 1 100 ? 8.156 -13.791 -12.583 1.00 98.12 100 ALA A CA 1
ATOM 810 C C . ALA A 1 100 ? 7.914 -12.551 -11.711 1.00 98.12 100 ALA A C 1
ATOM 812 O O . ALA A 1 100 ? 8.648 -12.303 -10.754 1.00 98.12 100 ALA A O 1
ATOM 813 N N . THR A 1 101 ? 6.884 -11.776 -12.016 1.00 98.62 101 THR A N 1
ATOM 814 C CA . THR A 1 101 ? 6.565 -10.516 -11.342 1.00 98.62 101 THR A CA 1
ATOM 815 C C . THR A 1 101 ? 5.294 -10.646 -10.514 1.00 98.62 101 THR A C 1
ATOM 817 O O . THR A 1 101 ? 4.259 -11.089 -11.005 1.00 98.62 101 THR A O 1
ATOM 820 N N . LEU A 1 102 ? 5.360 -10.242 -9.247 1.00 98.75 102 LEU A N 1
ATOM 821 C CA . LEU A 1 102 ? 4.207 -10.197 -8.353 1.00 98.75 102 LEU A CA 1
ATOM 822 C C . LEU A 1 102 ? 3.960 -8.753 -7.935 1.00 98.75 102 LEU A C 1
ATOM 824 O O . LEU A 1 102 ? 4.910 -8.046 -7.598 1.00 98.75 102 LEU A O 1
ATOM 828 N N . PHE A 1 103 ? 2.703 -8.326 -7.915 1.00 98.88 103 PHE A N 1
ATOM 829 C CA . PHE A 1 103 ? 2.313 -6.995 -7.460 1.00 98.88 103 PHE A CA 1
ATOM 830 C C . PHE A 1 103 ? 1.288 -7.100 -6.335 1.00 98.88 103 PHE A C 1
ATOM 832 O O . PHE A 1 103 ? 0.210 -7.649 -6.535 1.00 98.88 103 PHE A O 1
ATOM 839 N N . THR A 1 104 ? 1.601 -6.561 -5.156 1.00 98.88 104 THR A N 1
ATOM 840 C CA . THR A 1 104 ? 0.644 -6.451 -4.044 1.00 98.88 104 THR A CA 1
ATOM 841 C C . THR A 1 104 ? 0.281 -5.000 -3.794 1.00 98.88 104 THR A C 1
ATOM 843 O O . THR A 1 104 ? 1.153 -4.208 -3.439 1.00 98.88 104 THR A O 1
ATOM 846 N N . THR A 1 105 ? -1.008 -4.671 -3.866 1.00 98.50 105 THR A N 1
ATOM 847 C CA . THR A 1 105 ? -1.538 -3.422 -3.297 1.00 98.50 105 THR A CA 1
ATOM 848 C C . THR A 1 105 ? -2.169 -3.697 -1.931 1.00 98.50 105 THR A C 1
ATOM 850 O O . THR A 1 105 ? -2.946 -4.638 -1.751 1.00 98.50 105 THR A O 1
ATOM 853 N N . HIS A 1 106 ? -1.805 -2.901 -0.930 1.00 98.31 106 HIS A N 1
ATOM 854 C CA . HIS A 1 106 ? -2.393 -2.938 0.409 1.00 98.31 106 HIS A CA 1
ATOM 855 C C . HIS A 1 106 ? -3.618 -2.026 0.496 1.00 98.31 106 HIS A C 1
ATOM 857 O O . HIS A 1 106 ? -4.479 -2.242 1.348 1.00 98.31 106 HIS A O 1
ATOM 863 N N . ALA A 1 107 ? -3.711 -1.021 -0.375 1.00 97.44 107 ALA A N 1
ATOM 864 C CA . ALA A 1 107 ? -4.890 -0.188 -0.558 1.00 97.44 107 ALA A CA 1
ATOM 865 C C . ALA A 1 107 ? -4.863 0.485 -1.931 1.00 97.44 107 ALA A C 1
ATOM 867 O O . ALA A 1 107 ? -3.820 0.957 -2.368 1.00 97.44 107 ALA A O 1
ATOM 868 N N . THR A 1 108 ? -6.030 0.650 -2.551 1.00 97.69 108 THR A N 1
ATOM 869 C CA . THR A 1 108 ? -6.116 1.376 -3.820 1.00 97.69 108 THR A CA 1
ATOM 870 C C . THR A 1 108 ? -5.946 2.881 -3.599 1.00 97.69 108 THR A C 1
ATOM 872 O O . THR A 1 108 ? -6.552 3.466 -2.689 1.00 97.69 108 THR A O 1
ATOM 875 N N . VAL A 1 109 ? -5.160 3.552 -4.450 1.00 97.38 109 VAL A N 1
ATOM 876 C CA . VAL A 1 109 ? -5.003 5.020 -4.393 1.00 97.38 109 VAL A CA 1
ATOM 877 C C . VAL A 1 109 ? -6.369 5.694 -4.466 1.00 97.38 109 VAL A C 1
ATOM 879 O O . VAL A 1 109 ? -6.693 6.573 -3.663 1.00 97.38 109 VAL A O 1
ATOM 882 N N . LEU A 1 110 ? -7.192 5.237 -5.408 1.00 97.06 110 LEU A N 1
ATOM 883 C CA . LEU A 1 110 ? -8.496 5.822 -5.662 1.00 97.06 110 LEU A CA 1
ATOM 884 C C . LEU A 1 110 ? -9.506 5.524 -4.546 1.00 97.06 110 LEU A C 1
ATOM 886 O O . LEU A 1 110 ? -10.262 6.421 -4.179 1.00 97.06 110 LEU A O 1
ATOM 890 N N . GLY A 1 111 ? -9.494 4.326 -3.952 1.00 96.56 111 GLY A N 1
ATOM 891 C CA . GLY A 1 111 ? -10.366 3.991 -2.824 1.00 96.56 111 GLY A CA 1
ATOM 892 C C . GLY A 1 111 ? -10.116 4.908 -1.629 1.00 96.56 111 GLY A C 1
ATOM 893 O O . GLY A 1 111 ? -11.061 5.463 -1.058 1.00 96.56 111 GLY A O 1
ATOM 894 N N . ARG A 1 112 ? -8.841 5.189 -1.320 1.00 95.00 112 ARG A N 1
ATOM 895 C CA . ARG A 1 112 ? -8.476 6.166 -0.278 1.00 95.00 112 ARG A CA 1
ATOM 89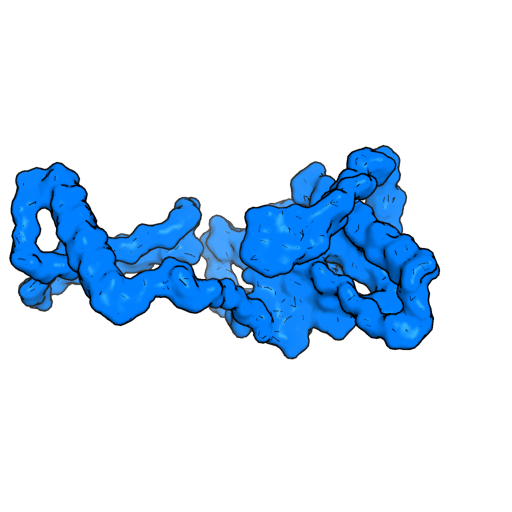6 C C . ARG A 1 112 ? -8.925 7.584 -0.631 1.00 95.00 112 ARG A C 1
ATOM 898 O O . ARG A 1 112 ? -9.409 8.289 0.254 1.00 95.00 112 ARG A O 1
ATOM 905 N N . SER A 1 113 ? -8.810 7.999 -1.894 1.00 95.50 113 SER A N 1
ATOM 906 C CA . SER A 1 113 ? -9.293 9.311 -2.347 1.00 95.50 113 SER A CA 1
ATOM 907 C C . SER A 1 113 ? -10.815 9.444 -2.243 1.00 95.50 113 SER A C 1
ATOM 909 O O . SER A 1 113 ? -11.292 10.468 -1.761 1.00 95.50 113 SER A O 1
ATOM 911 N N . ILE A 1 114 ? -11.580 8.419 -2.630 1.00 95.44 114 ILE A N 1
ATOM 912 C CA . ILE A 1 114 ? -13.048 8.406 -2.533 1.00 95.44 114 ILE A CA 1
ATOM 913 C C . ILE A 1 114 ? -13.477 8.521 -1.063 1.00 95.44 114 ILE A C 1
ATOM 915 O O . ILE A 1 114 ? -14.213 9.445 -0.708 1.00 95.44 114 ILE A O 1
ATOM 919 N N . ALA A 1 115 ? -12.965 7.642 -0.196 1.00 93.06 115 ALA A N 1
ATOM 920 C CA . ALA A 1 115 ? -13.302 7.648 1.228 1.00 93.06 115 ALA A CA 1
ATOM 921 C C . ALA A 1 115 ? -12.870 8.956 1.920 1.00 93.06 115 ALA A C 1
ATOM 923 O O . ALA A 1 115 ? -13.652 9.571 2.647 1.00 93.06 115 ALA A O 1
ATOM 924 N N . GLY A 1 116 ? -11.658 9.441 1.625 1.00 90.69 116 GLY A N 1
ATOM 925 C CA . GLY A 1 116 ? -11.118 10.687 2.176 1.00 90.69 116 GLY A CA 1
ATOM 926 C C . GLY A 1 116 ? -11.892 11.945 1.765 1.00 90.69 116 GLY A C 1
ATOM 927 O O . GLY A 1 116 ? -11.935 12.904 2.530 1.00 90.69 116 GLY A O 1
ATOM 928 N N . ASN A 1 117 ? -12.562 11.928 0.608 1.00 91.88 117 ASN A N 1
ATOM 929 C CA . ASN A 1 117 ? -13.452 13.006 0.157 1.00 91.88 117 ASN A CA 1
ATOM 930 C C . ASN A 1 117 ? -14.906 12.830 0.639 1.00 91.88 117 ASN A C 1
ATOM 932 O O . ASN A 1 117 ? -15.806 13.531 0.178 1.00 91.88 117 ASN A O 1
ATOM 936 N N . GLY A 1 118 ? -15.161 11.896 1.563 1.00 89.81 118 GLY A N 1
ATOM 937 C CA . GLY A 1 118 ? -16.489 11.655 2.128 1.00 89.81 118 GLY A CA 1
ATOM 938 C C . GLY A 1 118 ? -17.479 11.032 1.145 1.00 89.81 118 GLY A C 1
ATOM 939 O O . GLY A 1 118 ? -18.683 11.076 1.397 1.00 89.81 118 GLY A O 1
ATOM 940 N N . MET A 1 119 ? -16.989 10.469 0.039 1.00 93.75 119 MET A N 1
ATOM 941 C CA . MET A 1 119 ? -17.818 9.745 -0.911 1.00 93.75 119 MET A CA 1
ATOM 942 C C . MET A 1 119 ? -18.027 8.297 -0.434 1.00 93.75 119 MET A C 1
ATOM 944 O O . MET A 1 119 ? -17.114 7.675 0.114 1.00 93.75 119 MET A O 1
ATOM 948 N N . PRO A 1 120 ? -19.229 7.739 -0.626 1.00 92.31 120 PRO A N 1
ATOM 949 C CA . PRO A 1 120 ? -19.587 6.409 -0.146 1.00 92.31 120 PRO A CA 1
ATOM 950 C C . PRO A 1 120 ? -18.953 5.337 -1.041 1.00 92.31 120 PRO A C 1
ATOM 952 O O . PRO A 1 120 ? -19.536 4.910 -2.037 1.00 92.31 120 PRO A O 1
ATOM 955 N N . LEU A 1 121 ? -17.737 4.916 -0.683 1.00 93.56 121 LEU A N 1
ATOM 956 C CA . LEU A 1 121 ? -16.922 3.992 -1.476 1.00 93.56 121 LEU A CA 1
ATOM 957 C C . LEU A 1 121 ? -17.666 2.697 -1.817 1.00 93.56 121 LEU A C 1
ATOM 959 O O . LEU A 1 121 ? -17.913 2.434 -2.985 1.00 93.56 121 LEU A O 1
ATOM 963 N N . TYR A 1 122 ? -18.060 1.916 -0.810 1.00 93.56 122 TYR A N 1
ATOM 964 C CA . TYR A 1 122 ? -18.606 0.572 -1.032 1.00 93.56 122 TYR A CA 1
ATOM 965 C C . TYR A 1 122 ? -20.041 0.551 -1.556 1.00 93.56 122 TYR A C 1
ATOM 967 O O . TYR A 1 122 ? -20.441 -0.418 -2.192 1.00 93.56 122 TYR A O 1
ATOM 975 N N . ARG A 1 123 ? -20.820 1.607 -1.296 1.00 93.56 123 ARG A N 1
ATOM 976 C CA . ARG A 1 123 ? -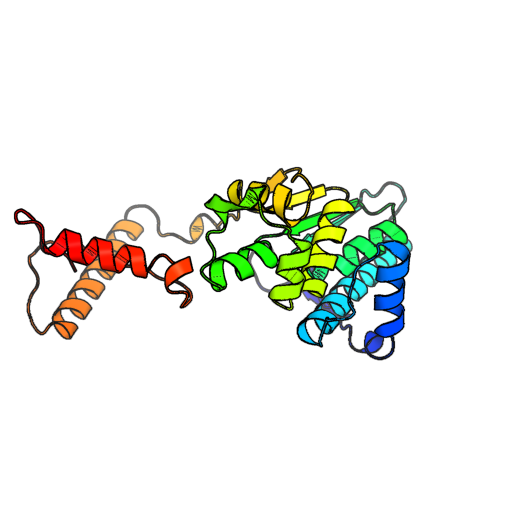22.214 1.689 -1.752 1.00 93.56 123 ARG A CA 1
ATOM 977 C C . ARG A 1 123 ? -22.295 1.900 -3.261 1.00 93.56 123 ARG A C 1
ATOM 979 O O . ARG A 1 123 ? -23.107 1.265 -3.921 1.00 93.56 123 ARG A O 1
ATOM 986 N N . ASP A 1 124 ? -21.427 2.763 -3.782 1.00 93.44 124 ASP A N 1
ATOM 987 C CA . ASP A 1 124 ? -21.511 3.256 -5.158 1.00 93.44 124 ASP A CA 1
ATOM 988 C C . ASP A 1 124 ? -20.342 2.716 -6.022 1.00 93.44 124 ASP A C 1
ATOM 990 O O . ASP A 1 124 ? -20.170 3.126 -7.170 1.00 93.44 124 ASP A O 1
ATOM 994 N N . LEU A 1 125 ? -19.564 1.753 -5.496 1.00 92.62 125 LEU A N 1
ATOM 995 C CA . LEU A 1 125 ? -18.339 1.199 -6.096 1.00 92.62 125 LEU A CA 1
ATOM 996 C C . LEU A 1 125 ? -18.520 0.736 -7.549 1.00 92.62 125 LEU A C 1
ATOM 998 O O . LEU A 1 125 ? -17.652 0.968 -8.383 1.00 92.62 125 LEU A O 1
ATOM 1002 N N . THR A 1 126 ? -19.658 0.109 -7.849 1.00 93.62 126 THR A N 1
ATOM 1003 C CA . THR A 1 126 ? -19.992 -0.432 -9.177 1.00 93.62 126 THR A CA 1
ATOM 1004 C C . THR A 1 126 ? -20.394 0.641 -10.190 1.00 93.62 126 THR A C 1
ATOM 1006 O O . THR A 1 126 ? -20.453 0.365 -11.384 1.00 93.62 126 THR A O 1
ATOM 1009 N N . THR A 1 127 ? -20.698 1.854 -9.722 1.00 93.38 127 THR A N 1
ATOM 1010 C CA . THR A 1 127 ? -21.207 2.963 -10.546 1.00 93.38 127 THR A CA 1
ATOM 1011 C C . THR A 1 127 ? -20.139 4.002 -10.868 1.00 93.38 127 THR A C 1
ATOM 1013 O O . THR A 1 127 ? -20.315 4.818 -11.773 1.00 93.38 127 THR A O 1
ATOM 1016 N N . TYR A 1 128 ? -19.026 3.990 -10.135 1.00 94.56 128 TYR A N 1
ATOM 1017 C CA . TYR A 1 128 ? -17.954 4.948 -10.333 1.00 94.56 128 TYR A CA 1
ATOM 1018 C C . TYR A 1 128 ? -17.189 4.692 -11.631 1.00 94.56 128 TYR A C 1
ATOM 1020 O O . TYR A 1 128 ? -16.721 3.587 -11.893 1.00 94.56 128 TYR A O 1
ATOM 1028 N N . ASN A 1 129 ? -16.959 5.760 -12.395 1.00 95.94 129 ASN A N 1
ATOM 1029 C CA . ASN A 1 129 ? -15.904 5.770 -13.399 1.00 95.94 129 ASN A CA 1
ATOM 1030 C C . ASN A 1 129 ? -14.574 6.098 -12.708 1.00 95.94 129 ASN A C 1
ATOM 1032 O O . ASN A 1 129 ? -14.333 7.239 -12.299 1.00 95.94 129 ASN A O 1
ATOM 1036 N N . ALA A 1 130 ? -13.724 5.082 -12.563 1.00 95.94 130 ALA A N 1
ATOM 1037 C CA . ALA A 1 130 ? -12.465 5.200 -11.841 1.00 95.94 130 ALA A CA 1
ATOM 1038 C C . ALA A 1 130 ? -11.523 6.253 -12.453 1.00 95.94 130 ALA A C 1
ATOM 1040 O O . ALA A 1 130 ? -10.958 7.075 -11.730 1.00 95.94 130 ALA A O 1
ATOM 1041 N N . ASP A 1 131 ? -11.419 6.297 -13.784 1.00 96.38 131 ASP A N 1
ATOM 1042 C CA . ASP A 1 131 ? -10.511 7.208 -14.484 1.00 96.38 131 ASP A CA 1
ATOM 1043 C C . ASP A 1 131 ? -10.989 8.674 -14.384 1.00 96.38 131 ASP A C 1
ATOM 1045 O O . ASP A 1 131 ? -10.174 9.592 -14.239 1.00 96.38 131 ASP A O 1
ATOM 1049 N N . ASP A 1 132 ? -12.307 8.915 -14.406 1.00 96.75 132 ASP A N 1
ATOM 1050 C CA . ASP A 1 132 ? -12.883 10.251 -14.179 1.00 96.75 132 ASP A CA 1
ATOM 1051 C C . ASP A 1 132 ? -12.635 10.743 -12.749 1.00 96.75 132 ASP A C 1
ATOM 1053 O O . ASP A 1 132 ? -12.254 11.899 -12.540 1.00 96.75 132 ASP A O 1
ATOM 1057 N N . LEU A 1 133 ? -12.817 9.868 -11.755 1.00 97.06 133 LEU A N 1
ATOM 1058 C CA . LEU A 1 133 ? -12.560 10.209 -10.357 1.00 97.06 133 LEU A CA 1
ATOM 1059 C C . LEU A 1 133 ? -11.073 10.442 -10.091 1.00 97.06 133 LEU A C 1
ATOM 1061 O O . LEU A 1 133 ? -10.730 11.383 -9.377 1.00 97.06 133 LEU A O 1
ATOM 1065 N N . ALA A 1 134 ? -10.187 9.648 -10.695 1.00 97.44 134 ALA A N 1
ATOM 1066 C CA . ALA A 1 134 ? -8.748 9.853 -10.579 1.00 97.44 134 ALA A CA 1
ATOM 1067 C C . ALA A 1 134 ? -8.336 11.241 -11.097 1.00 97.44 134 ALA A C 1
ATOM 1069 O O . ALA A 1 134 ? -7.573 11.940 -10.426 1.00 97.44 134 ALA A O 1
ATOM 1070 N N . ARG A 1 135 ? -8.918 11.684 -12.223 1.00 96.94 135 ARG A N 1
ATOM 1071 C CA . ARG A 1 135 ? -8.752 13.054 -12.738 1.00 96.94 135 ARG A CA 1
ATOM 1072 C C . ARG A 1 135 ? -9.314 14.100 -11.783 1.00 96.94 135 ARG A C 1
ATOM 1074 O O . ARG A 1 135 ? -8.616 15.056 -11.457 1.00 96.94 135 ARG A O 1
ATOM 1081 N N . ARG A 1 136 ? -10.541 13.905 -11.290 1.00 96.56 136 ARG A N 1
ATOM 1082 C CA . ARG A 1 136 ? -11.198 14.830 -10.351 1.00 96.56 136 ARG A CA 1
ATOM 1083 C C . ARG A 1 136 ? -10.397 15.027 -9.062 1.00 96.56 136 ARG A C 1
ATOM 1085 O O . ARG A 1 136 ? -10.349 16.138 -8.546 1.00 96.56 136 ARG A O 1
ATOM 1092 N N . PHE A 1 137 ? -9.786 13.966 -8.544 1.00 96.44 137 PHE A N 1
ATOM 1093 C CA . PHE A 1 137 ? -8.993 14.010 -7.315 1.00 96.44 137 PHE A CA 1
ATOM 1094 C C . PHE A 1 137 ? -7.513 14.341 -7.544 1.00 96.44 137 PHE A C 1
ATOM 1096 O O . PHE A 1 137 ? -6.760 14.401 -6.575 1.00 96.44 137 PHE A O 1
ATOM 1103 N N . GLY A 1 138 ? -7.077 14.543 -8.793 1.00 96.00 138 GLY A N 1
ATOM 1104 C CA . GLY A 1 138 ? -5.681 14.853 -9.111 1.00 96.00 138 GLY A CA 1
ATOM 1105 C C . GLY A 1 138 ? -4.709 13.695 -8.856 1.00 96.00 138 GLY A C 1
ATOM 1106 O O . GLY A 1 138 ? -3.531 13.926 -8.603 1.00 96.00 138 GLY A O 1
ATOM 1107 N N . VAL A 1 139 ? -5.184 12.446 -8.910 1.00 97.50 139 VAL A N 1
ATOM 1108 C CA . VAL A 1 139 ? -4.383 11.231 -8.652 1.00 97.50 139 VAL A CA 1
ATOM 1109 C C . VAL A 1 139 ? -4.204 10.351 -9.892 1.00 97.50 139 VAL A C 1
ATOM 1111 O O . VAL A 1 139 ? -3.794 9.197 -9.763 1.00 97.50 139 VAL A O 1
ATOM 1114 N N . THR A 1 140 ? -4.469 10.886 -11.090 1.00 98.19 140 THR A N 1
ATOM 1115 C CA . THR A 1 140 ? -4.387 10.165 -12.375 1.00 98.19 140 THR A CA 1
ATOM 1116 C C . THR A 1 140 ? -3.092 9.378 -12.526 1.00 98.19 140 THR A C 1
ATOM 1118 O O . THR A 1 140 ? -3.154 8.188 -12.811 1.00 98.19 140 THR A O 1
ATOM 1121 N N . ALA A 1 141 ? -1.933 9.992 -12.265 1.00 98.38 141 ALA A N 1
ATOM 1122 C CA . ALA A 1 141 ? -0.649 9.323 -12.463 1.00 98.38 141 ALA A CA 1
ATOM 1123 C C . ALA A 1 141 ? -0.463 8.081 -11.579 1.00 98.38 141 ALA A C 1
ATOM 1125 O O . ALA A 1 141 ? -0.131 6.994 -12.055 1.00 98.38 141 ALA A O 1
ATOM 1126 N N . LYS A 1 142 ? -0.762 8.223 -10.284 1.00 98.56 142 LYS A N 1
ATOM 1127 C CA . LYS A 1 142 ? -0.682 7.132 -9.305 1.00 98.56 142 LYS A CA 1
ATOM 1128 C C . LYS A 1 142 ? -1.690 6.027 -9.621 1.00 98.56 142 LYS A C 1
ATOM 1130 O O . LYS A 1 142 ? -1.332 4.855 -9.623 1.00 98.56 142 LYS A O 1
ATOM 1135 N N . HIS A 1 143 ? -2.924 6.408 -9.952 1.00 98.38 143 HIS A N 1
ATOM 1136 C CA . HIS A 1 143 ? -3.963 5.465 -10.354 1.00 98.38 143 HIS A CA 1
ATOM 1137 C C . HIS A 1 143 ? -3.588 4.714 -11.638 1.00 98.38 143 HIS A C 1
ATOM 1139 O O . HIS A 1 143 ? -3.757 3.500 -11.719 1.00 98.38 143 HIS A O 1
ATOM 1145 N N . SER A 1 144 ? -3.030 5.416 -12.628 1.00 98.62 144 SER A N 1
ATOM 1146 C CA . SER A 1 144 ? -2.653 4.820 -13.904 1.00 98.62 144 SER A CA 1
ATOM 1147 C C . SER A 1 144 ? -1.574 3.761 -13.723 1.00 98.62 144 SER A C 1
ATOM 1149 O O . SER A 1 144 ? -1.729 2.672 -14.268 1.00 98.62 144 SER A O 1
ATOM 1151 N N . ILE A 1 145 ? -0.491 4.041 -12.991 1.00 98.75 145 ILE A N 1
ATOM 1152 C CA . ILE A 1 145 ? 0.573 3.044 -12.820 1.00 98.75 145 ILE A CA 1
ATOM 1153 C C . ILE A 1 145 ? 0.107 1.856 -11.968 1.00 98.75 145 ILE A C 1
ATOM 1155 O O . ILE A 1 145 ? 0.418 0.720 -12.310 1.00 98.75 145 ILE A O 1
ATOM 1159 N N . GLU A 1 146 ? -0.700 2.094 -10.929 1.00 98.62 146 GLU A N 1
ATOM 1160 C CA . GLU A 1 146 ? -1.314 1.045 -10.101 1.00 98.62 146 GLU A CA 1
ATOM 1161 C C . GLU A 1 146 ? -2.175 0.095 -10.950 1.00 98.62 146 GLU A C 1
ATOM 1163 O O . GLU A 1 146 ? -2.003 -1.123 -10.910 1.00 98.62 146 GLU A O 1
ATOM 1168 N N . LYS A 1 147 ? -3.034 0.665 -11.801 1.00 98.56 147 LYS A N 1
ATOM 1169 C CA . LYS A 1 147 ? -3.896 -0.062 -12.741 1.00 98.56 147 LYS A CA 1
ATOM 1170 C C . LYS A 1 147 ? -3.093 -0.868 -13.762 1.00 98.56 147 LYS A C 1
ATOM 1172 O O . LYS A 1 147 ? -3.432 -2.012 -14.056 1.00 98.56 147 LYS A O 1
ATOM 1177 N N . LYS A 1 148 ? -2.009 -0.298 -14.304 1.00 98.69 148 LYS A N 1
ATOM 1178 C CA . LYS A 1 148 ? -1.139 -1.016 -15.250 1.00 98.69 148 LYS A CA 1
ATOM 1179 C C . LYS A 1 148 ? -0.329 -2.118 -14.578 1.00 98.69 148 LYS A C 1
ATOM 1181 O O . LYS A 1 148 ? -0.160 -3.160 -15.198 1.00 98.69 148 LYS A O 1
ATOM 1186 N N . ALA A 1 149 ? 0.124 -1.929 -13.343 1.00 98.69 149 ALA A N 1
ATOM 1187 C CA . ALA A 1 149 ? 0.818 -2.966 -12.585 1.00 98.69 149 ALA A CA 1
ATOM 1188 C C . ALA A 1 149 ? -0.086 -4.179 -12.347 1.00 98.69 149 ALA A C 1
ATOM 1190 O O . ALA A 1 149 ? 0.280 -5.288 -12.724 1.00 98.69 149 ALA A O 1
ATOM 1191 N N . ALA A 1 150 ? -1.303 -3.942 -11.844 1.00 98.56 150 ALA A N 1
ATOM 1192 C CA . ALA A 1 150 ? -2.301 -4.988 -11.623 1.00 98.56 150 ALA A CA 1
ATOM 1193 C C . ALA A 1 150 ? -2.574 -5.820 -12.887 1.00 98.56 150 ALA A C 1
ATOM 1195 O O . ALA A 1 150 ? -2.654 -7.037 -12.810 1.00 98.56 150 ALA A O 1
ATOM 1196 N N . ALA A 1 151 ? -2.648 -5.171 -14.054 1.00 98.50 151 ALA A N 1
ATOM 1197 C CA . ALA A 1 151 ? -2.948 -5.839 -15.319 1.00 98.50 151 ALA A CA 1
ATOM 1198 C C . ALA A 1 151 ? -1.760 -6.519 -16.022 1.00 98.50 151 ALA A C 1
ATOM 1200 O O . ALA A 1 151 ? -1.974 -7.210 -17.015 1.00 98.50 151 ALA A O 1
ATOM 1201 N N . ASN A 1 152 ? -0.516 -6.273 -15.597 1.00 98.44 152 ASN A N 1
ATOM 1202 C CA . ASN A 1 152 ? 0.675 -6.754 -16.316 1.00 98.44 152 ASN A CA 1
ATOM 1203 C C . ASN A 1 152 ? 1.620 -7.612 -15.466 1.00 98.44 152 ASN A C 1
ATOM 1205 O O . ASN A 1 152 ? 2.571 -8.165 -16.020 1.00 98.44 152 ASN A O 1
ATOM 1209 N N . SER A 1 153 ? 1.391 -7.721 -14.157 1.00 98.12 153 SER A N 1
ATOM 1210 C CA . SER A 1 153 ? 2.118 -8.664 -13.304 1.00 98.12 153 SER A CA 1
ATOM 1211 C C . SER A 1 153 ? 1.657 -10.101 -13.535 1.00 98.12 153 SER A C 1
ATOM 1213 O O . SER A 1 153 ? 0.504 -10.340 -13.876 1.00 98.12 153 SER A O 1
ATOM 1215 N N . ASP A 1 154 ? 2.560 -11.061 -13.335 1.00 98.44 154 ASP A N 1
ATOM 1216 C CA . ASP A 1 154 ? 2.238 -12.489 -13.448 1.00 98.44 154 ASP A CA 1
ATOM 1217 C C . ASP A 1 154 ? 1.323 -12.964 -12.306 1.00 98.44 154 ASP A C 1
ATOM 1219 O O . ASP A 1 154 ? 0.578 -13.924 -12.480 1.00 98.44 154 ASP A O 1
ATOM 1223 N N . ALA A 1 155 ? 1.369 -12.287 -11.152 1.00 98.50 155 ALA A N 1
ATOM 1224 C CA . ALA A 1 155 ? 0.381 -12.428 -10.085 1.00 98.50 155 ALA A CA 1
ATOM 1225 C C . ALA A 1 155 ? 0.046 -11.071 -9.451 1.00 98.50 155 ALA A C 1
ATOM 1227 O O . ALA A 1 155 ? 0.937 -10.333 -9.015 1.00 98.50 155 ALA A O 1
ATOM 1228 N N . PHE A 1 156 ? -1.244 -10.770 -9.345 1.00 98.81 156 PHE A N 1
ATOM 1229 C CA . PHE A 1 156 ? -1.786 -9.602 -8.672 1.00 98.81 156 PHE A CA 1
ATOM 1230 C C . PHE A 1 156 ? -2.439 -9.984 -7.338 1.00 98.81 156 PHE A C 1
ATOM 1232 O O . PHE A 1 156 ? -3.269 -10.884 -7.241 1.00 98.81 156 PHE A O 1
ATOM 1239 N N . LEU A 1 157 ? -2.043 -9.289 -6.277 1.00 98.75 157 LEU A N 1
ATOM 1240 C CA . LEU A 1 157 ? -2.283 -9.668 -4.892 1.00 98.75 157 LEU A CA 1
ATOM 1241 C C . LEU A 1 157 ? -2.854 -8.489 -4.095 1.00 98.75 157 LEU A C 1
ATOM 1243 O O . LEU A 1 157 ? -2.547 -7.324 -4.361 1.00 98.75 157 LEU A O 1
ATOM 1247 N N . THR A 1 158 ? -3.613 -8.788 -3.042 1.00 98.75 158 THR A N 1
ATOM 1248 C CA . THR A 1 158 ? -4.046 -7.783 -2.050 1.00 98.75 158 THR A CA 1
ATOM 1249 C C . THR A 1 158 ? -3.983 -8.333 -0.640 1.00 98.75 158 THR A C 1
ATOM 1251 O O . THR A 1 158 ? -3.879 -9.536 -0.448 1.00 98.75 158 THR A O 1
ATOM 1254 N N . VAL A 1 159 ? -4.091 -7.470 0.367 1.00 98.38 159 VAL A N 1
ATOM 1255 C CA . VAL A 1 159 ? -4.036 -7.896 1.777 1.00 98.38 159 VAL A CA 1
ATOM 1256 C C . VAL A 1 159 ? -5.390 -8.246 2.392 1.00 98.38 159 VAL A C 1
ATOM 1258 O O . VAL A 1 159 ? -5.449 -8.703 3.531 1.00 98.38 159 VAL A O 1
ATOM 1261 N N . SER A 1 160 ? -6.499 -8.026 1.683 1.00 98.06 160 SER A N 1
ATOM 1262 C CA . SER A 1 160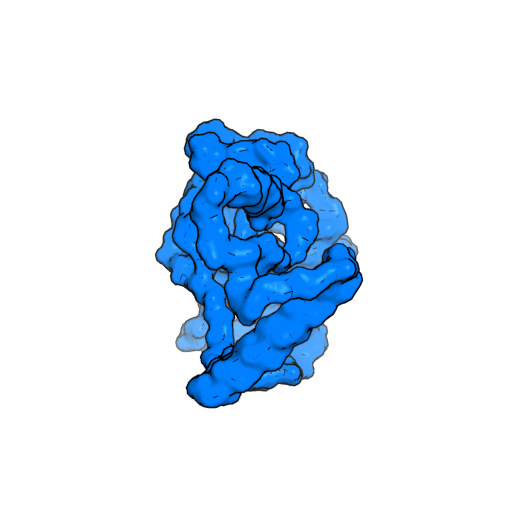 ? -7.828 -8.344 2.206 1.00 98.06 160 SER A CA 1
ATOM 1263 C C . SER A 1 160 ? -8.853 -8.587 1.098 1.00 98.06 160 SER A C 1
ATOM 1265 O O . SER A 1 160 ? -8.745 -8.037 0.003 1.00 98.06 160 SER A O 1
ATOM 1267 N N . GLY A 1 161 ? -9.902 -9.359 1.400 1.00 98.06 161 GLY A N 1
ATOM 1268 C CA . GLY A 1 161 ? -10.996 -9.599 0.450 1.00 98.06 161 GLY A CA 1
ATOM 1269 C C . GLY A 1 161 ? -11.786 -8.333 0.086 1.00 98.06 161 GLY A C 1
ATOM 1270 O O . GLY A 1 161 ? -12.283 -8.208 -1.035 1.00 98.06 161 GLY A O 1
ATOM 1271 N N . ILE A 1 162 ? -11.864 -7.358 0.999 1.00 96.94 162 ILE A N 1
ATOM 1272 C CA . ILE A 1 162 ? -12.522 -6.079 0.711 1.00 96.94 162 ILE A CA 1
ATOM 1273 C C . ILE A 1 162 ? -11.688 -5.242 -0.266 1.00 96.94 162 ILE A C 1
ATOM 1275 O O . ILE A 1 162 ? -12.227 -4.742 -1.251 1.00 96.94 162 ILE A O 1
ATOM 1279 N N . THR A 1 163 ? -10.362 -5.211 -0.093 1.00 97.75 163 THR A N 1
ATOM 1280 C CA . THR A 1 163 ? -9.444 -4.575 -1.049 1.00 97.75 163 THR A CA 1
ATOM 1281 C C . THR A 1 163 ? -9.463 -5.289 -2.401 1.00 97.75 163 THR A C 1
ATOM 1283 O O . THR A 1 163 ? -9.431 -4.624 -3.432 1.00 97.75 163 THR A O 1
ATOM 1286 N N . ALA A 1 164 ? -9.589 -6.620 -2.433 1.00 98.19 164 ALA A N 1
ATOM 1287 C CA . ALA A 1 164 ? -9.753 -7.352 -3.689 1.00 98.19 164 ALA A CA 1
ATOM 1288 C C . ALA A 1 164 ? -11.012 -6.922 -4.457 1.00 98.19 164 ALA A C 1
ATOM 1290 O O . ALA A 1 164 ? -10.970 -6.723 -5.671 1.00 98.19 164 ALA A O 1
ATOM 1291 N N . THR A 1 165 ? -12.112 -6.694 -3.734 1.00 97.31 165 THR A N 1
ATOM 1292 C CA . THR A 1 165 ? -13.350 -6.166 -4.320 1.00 97.31 165 THR A CA 1
ATOM 1293 C C . THR A 1 165 ? -13.153 -4.749 -4.862 1.00 97.31 165 THR A C 1
ATOM 1295 O O . THR A 1 165 ? -13.611 -4.455 -5.962 1.00 97.31 165 THR A O 1
ATOM 1298 N N . GLU A 1 166 ? -12.440 -3.874 -4.145 1.00 97.19 166 GLU A N 1
ATOM 1299 C CA . GLU A 1 166 ? -12.080 -2.544 -4.660 1.00 97.19 166 GLU A CA 1
ATOM 1300 C C . GLU A 1 166 ? -11.264 -2.630 -5.952 1.00 97.19 166 GLU A C 1
ATOM 1302 O O . GLU A 1 166 ? -11.567 -1.928 -6.914 1.00 97.19 166 GLU A O 1
ATOM 1307 N N . CYS A 1 167 ? -10.250 -3.497 -5.996 1.00 98.12 167 CYS A N 1
ATOM 1308 C CA . CYS A 1 167 ? -9.354 -3.619 -7.143 1.00 98.12 167 CYS A CA 1
ATOM 1309 C C . CYS A 1 167 ? -10.096 -4.037 -8.417 1.00 98.12 167 CYS A C 1
ATOM 1311 O O . CYS A 1 167 ? -9.853 -3.451 -9.473 1.00 98.12 167 CYS A O 1
ATOM 1313 N N . ARG A 1 168 ? -11.066 -4.954 -8.309 1.00 97.38 168 ARG A N 1
ATOM 1314 C CA . ARG A 1 168 ? -11.932 -5.349 -9.430 1.00 97.38 168 ARG A CA 1
ATOM 1315 C C . ARG A 1 168 ? -12.574 -4.144 -10.115 1.00 97.38 168 ARG A C 1
ATOM 1317 O O . ARG A 1 168 ? -12.538 -4.048 -11.336 1.00 97.38 168 ARG A O 1
ATOM 1324 N N . TYR A 1 169 ? -13.149 -3.224 -9.342 1.00 97.12 169 TYR A N 1
ATOM 1325 C CA . TYR A 1 169 ? -13.903 -2.093 -9.896 1.00 97.12 169 TYR A CA 1
ATOM 1326 C C . TYR A 1 169 ? -13.035 -0.871 -10.190 1.00 97.12 169 TYR A C 1
ATOM 1328 O O . TYR A 1 169 ? -13.247 -0.191 -11.191 1.00 97.12 169 TYR A O 1
ATOM 1336 N N . LEU A 1 170 ? -12.054 -0.580 -9.336 1.00 97.81 170 LEU A N 1
ATOM 1337 C CA . LEU A 1 170 ? -11.222 0.612 -9.476 1.00 97.81 170 LEU A CA 1
ATOM 1338 C C . LEU A 1 170 ? -10.055 0.366 -10.434 1.00 97.81 170 LEU A C 1
ATOM 1340 O O . LEU A 1 170 ? -9.777 1.206 -11.284 1.00 97.81 170 LEU A O 1
ATOM 1344 N N . LEU A 1 171 ? -9.388 -0.785 -10.338 1.00 98.06 171 LEU A N 1
ATOM 1345 C CA . LEU A 1 171 ? -8.253 -1.137 -11.198 1.00 98.06 171 LEU A CA 1
ATOM 1346 C C . LEU A 1 171 ? -8.675 -1.967 -12.416 1.00 98.06 171 LEU A C 1
ATOM 1348 O O . LEU A 1 171 ? -7.900 -2.104 -13.357 1.00 98.06 171 LEU A O 1
ATOM 1352 N N . GLY A 1 172 ? -9.904 -2.489 -12.448 1.00 96.62 172 GLY A N 1
ATOM 1353 C CA . GLY A 1 172 ? -10.394 -3.271 -13.585 1.00 96.62 172 GLY A CA 1
ATOM 1354 C C . GLY A 1 172 ? -9.689 -4.620 -13.742 1.00 96.62 172 GLY A C 1
ATOM 1355 O O . GLY A 1 172 ? -9.639 -5.141 -14.853 1.00 96.62 172 GLY A O 1
ATOM 1356 N N . HIS A 1 173 ? -9.114 -5.160 -12.661 1.00 97.38 173 HIS A N 1
ATOM 1357 C CA . HIS A 1 173 ? -8.432 -6.453 -12.658 1.00 97.38 173 HIS A CA 1
ATOM 1358 C C . HIS A 1 173 ? -8.804 -7.262 -11.415 1.00 97.38 173 HIS A C 1
ATOM 1360 O O . HIS A 1 173 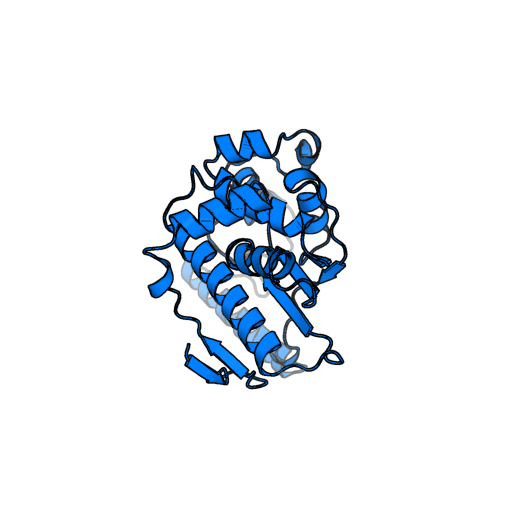? -8.855 -6.727 -10.305 1.00 97.38 173 HIS A O 1
ATOM 1366 N N . GLU A 1 174 ? -9.058 -8.555 -11.608 1.00 97.94 174 GLU A N 1
ATOM 1367 C CA . GLU A 1 174 ? -9.299 -9.501 -10.518 1.00 97.94 174 GLU A CA 1
ATOM 1368 C C . GLU A 1 174 ? -8.003 -9.789 -9.765 1.00 97.94 174 GLU A C 1
ATOM 1370 O O . GLU A 1 174 ? -6.934 -9.886 -10.357 1.00 97.94 174 GLU A O 1
ATOM 1375 N N . VAL A 1 175 ? -8.096 -9.929 -8.450 1.00 98.38 175 VAL A N 1
ATOM 1376 C CA . VAL A 1 175 ? -6.953 -10.322 -7.624 1.00 98.38 175 VAL A CA 1
ATOM 1377 C C . VAL A 1 175 ? -6.817 -11.835 -7.658 1.00 98.38 175 VAL A C 1
ATOM 1379 O O . VAL A 1 175 ? -7.795 -12.539 -7.411 1.00 98.38 175 VAL A O 1
ATOM 1382 N N . ASP A 1 176 ? -5.605 -12.325 -7.895 1.00 98.56 176 ASP A N 1
ATOM 1383 C CA . ASP A 1 176 ? -5.316 -13.757 -7.942 1.00 98.56 176 ASP A CA 1
ATOM 1384 C C . ASP A 1 176 ? -5.336 -14.372 -6.541 1.00 98.56 176 ASP A C 1
ATOM 1386 O O . ASP A 1 176 ? -5.941 -15.421 -6.320 1.00 98.56 176 ASP A O 1
ATOM 1390 N N . VAL A 1 177 ? -4.682 -13.719 -5.570 1.00 98.31 177 VAL A N 1
ATOM 1391 C CA . VAL A 1 177 ? -4.593 -14.213 -4.187 1.00 98.31 177 VAL A CA 1
ATOM 1392 C C . VAL A 1 177 ? -4.653 -13.071 -3.170 1.00 98.31 177 VAL A C 1
ATOM 1394 O O . VAL A 1 177 ? -4.063 -12.003 -3.340 1.00 98.31 177 VAL A O 1
ATOM 1397 N N . VAL A 1 178 ? -5.355 -13.322 -2.064 1.00 98.56 178 VAL A N 1
ATOM 1398 C CA . VAL A 1 178 ? -5.330 -12.466 -0.874 1.00 98.56 178 VAL A CA 1
ATOM 1399 C C . VAL A 1 178 ? -4.232 -12.955 0.074 1.00 98.56 178 VAL A C 1
ATOM 1401 O O . VAL A 1 178 ? -4.239 -14.114 0.481 1.00 98.56 178 VAL A O 1
ATOM 1404 N N . THR A 1 179 ? -3.314 -12.068 0.450 1.00 97.94 179 THR A N 1
ATOM 1405 C CA . THR A 1 179 ? -2.189 -12.297 1.367 1.00 97.94 179 THR A CA 1
ATOM 1406 C C . THR A 1 179 ? -2.344 -11.416 2.615 1.00 97.94 179 THR A C 1
ATOM 1408 O O . THR A 1 179 ? -1.799 -10.308 2.642 1.00 97.94 179 THR A O 1
ATOM 1411 N N . PRO A 1 180 ? -3.118 -11.846 3.632 1.00 97.50 180 PRO A N 1
ATOM 1412 C CA . PRO A 1 180 ? -3.341 -11.060 4.842 1.00 97.50 180 PRO A CA 1
ATOM 1413 C C . PRO A 1 180 ? -2.035 -10.716 5.559 1.00 97.50 180 PRO A C 1
ATOM 1415 O O . PRO A 1 180 ? -1.115 -11.531 5.613 1.00 97.50 180 PRO A O 1
ATOM 1418 N N . ASN A 1 181 ? -1.973 -9.518 6.141 1.00 95.69 181 ASN A N 1
ATOM 1419 C CA . ASN A 1 181 ? -0.827 -9.113 6.952 1.00 95.69 181 ASN A CA 1
ATOM 1420 C C . ASN A 1 181 ? -0.776 -9.951 8.238 1.00 95.69 181 ASN A C 1
ATOM 1422 O O . ASN A 1 181 ? -1.738 -9.964 9.007 1.00 95.69 181 ASN A O 1
ATOM 1426 N N . GLY A 1 182 ? 0.348 -10.633 8.454 1.00 92.44 182 GLY A N 1
ATOM 1427 C CA . GLY A 1 182 ? 0.629 -11.380 9.678 1.00 92.44 182 GLY A CA 1
ATOM 1428 C C . GLY A 1 182 ? 1.308 -10.524 10.748 1.00 92.44 182 GLY A C 1
ATOM 1429 O O . GLY A 1 182 ? 1.886 -9.478 10.449 1.00 92.44 182 GLY A O 1
ATOM 1430 N N . PHE A 1 183 ? 1.257 -11.008 11.985 1.00 88.56 183 PHE A N 1
ATOM 1431 C CA . PHE A 1 183 ? 2.056 -10.529 13.111 1.00 88.56 183 PHE A CA 1
ATOM 1432 C C . PHE A 1 183 ? 2.874 -11.695 13.669 1.00 88.56 183 PHE A C 1
ATOM 1434 O O . PHE A 1 183 ? 2.528 -12.853 13.444 1.00 88.56 183 PHE A O 1
ATOM 1441 N N . GLU A 1 184 ? 3.963 -11.385 14.364 1.00 84.81 184 GLU A N 1
ATOM 1442 C CA . GLU A 1 184 ? 4.753 -12.374 15.097 1.00 84.81 184 GLU A CA 1
ATOM 1443 C C . GLU A 1 184 ? 4.001 -12.754 16.386 1.00 84.81 184 GLU A C 1
ATOM 1445 O O . GLU A 1 184 ? 3.488 -11.881 17.092 1.00 84.81 184 GLU A O 1
ATOM 1450 N N . ASP A 1 185 ? 3.900 -14.053 16.683 1.00 76.31 185 ASP A N 1
ATOM 1451 C CA . ASP A 1 185 ? 3.090 -14.561 17.805 1.00 76.31 185 ASP A CA 1
ATOM 1452 C C . ASP A 1 185 ? 3.643 -14.154 19.185 1.00 76.31 185 ASP A C 1
ATOM 1454 O O . ASP A 1 185 ? 2.913 -14.124 20.178 1.00 76.31 185 ASP A O 1
ATOM 1458 N N . ASP A 1 186 ? 4.929 -13.810 19.259 1.00 80.31 186 ASP A N 1
ATOM 1459 C CA . ASP A 1 186 ? 5.639 -13.423 20.480 1.00 80.31 186 ASP A CA 1
ATOM 1460 C C . ASP A 1 186 ? 5.490 -11.934 20.837 1.00 80.31 186 ASP A C 1
ATOM 1462 O O . ASP A 1 186 ? 5.958 -11.498 21.890 1.00 80.31 186 ASP A O 1
ATOM 1466 N N . PHE A 1 187 ? 4.796 -11.148 20.008 1.00 81.38 187 PHE A N 1
ATOM 1467 C CA . PHE A 1 187 ? 4.553 -9.730 20.281 1.00 81.38 187 PHE A CA 1
ATOM 1468 C C . PHE A 1 187 ? 3.567 -9.496 21.443 1.00 81.38 187 PHE A C 1
ATOM 1470 O O . PHE A 1 187 ? 3.570 -8.430 22.064 1.00 81.38 187 PHE A O 1
ATOM 1477 N N . VAL A 1 188 ? 2.703 -10.471 21.744 1.00 84.56 188 VAL A N 1
ATOM 1478 C CA . VAL A 1 188 ? 1.702 -10.384 22.818 1.00 84.56 188 VAL A CA 1
ATOM 1479 C C . VAL A 1 188 ? 2.121 -11.281 23.983 1.00 84.56 188 VAL A C 1
ATOM 1481 O O . VAL A 1 188 ? 2.483 -12.438 23.780 1.00 84.56 188 VAL A O 1
ATOM 1484 N N . TRP A 1 189 ? 2.045 -10.751 25.212 1.00 87.25 189 TRP A N 1
ATOM 1485 C CA . TRP A 1 189 ? 2.249 -11.537 26.434 1.00 87.25 189 TRP A CA 1
ATOM 1486 C C . TRP A 1 189 ? 1.328 -12.760 26.451 1.00 87.25 189 TRP A C 1
ATOM 1488 O O . TRP A 1 189 ? 0.179 -12.671 26.019 1.00 87.25 189 TRP A O 1
ATOM 1498 N N . GLN A 1 190 ? 1.821 -13.873 26.983 1.00 88.31 190 GLN A N 1
ATOM 1499 C CA . GLN A 1 190 ? 1.086 -15.135 27.057 1.00 88.31 190 GLN A CA 1
ATOM 1500 C C . GLN A 1 190 ? 0.701 -15.448 28.509 1.00 88.31 190 GLN A C 1
ATOM 1502 O O . GLN A 1 190 ? 1.277 -14.893 29.446 1.00 88.31 190 GLN A O 1
ATOM 1507 N N . ASP A 1 191 ? -0.291 -16.320 28.685 1.00 90.00 191 ASP A N 1
ATOM 1508 C CA . ASP A 1 191 ? -0.695 -16.897 29.974 1.00 90.00 191 ASP A CA 1
ATOM 1509 C C . ASP A 1 191 ? -0.854 -15.871 31.121 1.00 90.00 191 ASP A C 1
ATOM 1511 O O . ASP A 1 191 ? -1.615 -14.902 31.013 1.00 90.00 191 ASP A O 1
ATOM 1515 N N . ASP A 1 192 ? -0.175 -16.092 32.248 1.00 92.75 192 ASP A N 1
ATOM 1516 C CA . ASP A 1 192 ? -0.293 -15.263 33.448 1.00 92.75 192 ASP A CA 1
ATOM 1517 C C . ASP A 1 192 ? 0.290 -13.857 33.249 1.00 92.75 192 ASP A C 1
ATOM 1519 O O . ASP A 1 192 ? -0.274 -12.883 33.759 1.00 92.75 192 ASP A O 1
ATOM 1523 N N . ASP A 1 193 ? 1.341 -13.716 32.435 1.00 92.62 193 ASP A N 1
ATOM 1524 C CA . ASP A 1 193 ? 1.934 -12.412 32.123 1.00 92.62 193 ASP A CA 1
ATOM 1525 C C . ASP A 1 193 ? 0.932 -11.513 31.391 1.00 92.62 193 ASP A C 1
ATOM 1527 O O . ASP A 1 193 ? 0.836 -10.318 31.684 1.00 92.62 193 ASP A O 1
ATOM 1531 N N . TYR A 1 194 ? 0.114 -12.079 30.494 1.00 93.12 194 TYR A N 1
ATOM 1532 C CA . TYR A 1 194 ? -0.973 -11.337 29.853 1.00 93.12 194 TYR A CA 1
ATOM 1533 C C . TYR A 1 194 ? -1.962 -10.784 30.878 1.00 93.12 194 TYR A C 1
ATOM 1535 O O . TYR A 1 194 ? -2.363 -9.619 30.797 1.00 93.12 194 TYR A O 1
ATOM 1543 N N . ARG A 1 195 ? -2.360 -11.608 31.854 1.00 93.88 195 ARG A N 1
ATOM 1544 C CA . ARG A 1 195 ? -3.337 -11.216 32.878 1.00 93.88 195 ARG A CA 1
ATOM 1545 C C . ARG A 1 195 ? -2.802 -10.079 33.737 1.00 93.88 195 ARG A C 1
ATOM 1547 O O . ARG A 1 195 ? -3.494 -9.073 33.887 1.00 93.88 195 ARG A O 1
ATOM 1554 N N . ILE A 1 196 ? -1.562 -10.209 34.207 1.00 95.50 196 ILE A N 1
ATOM 1555 C CA . ILE A 1 196 ? -0.878 -9.183 35.003 1.00 95.50 196 ILE A CA 1
ATOM 1556 C C . ILE A 1 196 ? -0.790 -7.879 34.204 1.00 95.50 196 ILE A C 1
ATOM 1558 O O . ILE A 1 196 ? -1.239 -6.830 34.666 1.00 95.50 196 ILE A O 1
ATOM 1562 N N . LYS A 1 197 ? -0.303 -7.937 32.959 1.00 95.06 197 LYS A N 1
ATOM 1563 C CA . LYS A 1 197 ? -0.137 -6.748 32.106 1.00 95.06 197 LYS A CA 1
ATOM 1564 C C . LYS A 1 197 ? -1.465 -6.077 31.771 1.00 95.06 197 LYS A C 1
ATOM 1566 O O . LYS A 1 197 ? -1.542 -4.850 31.711 1.00 95.06 197 LYS A O 1
ATOM 1571 N N . ARG A 1 198 ? -2.529 -6.858 31.587 1.00 94.19 198 ARG A N 1
ATOM 1572 C CA . ARG A 1 198 ? -3.883 -6.342 31.366 1.00 94.19 198 ARG A CA 1
ATOM 1573 C C . ARG A 1 198 ? -4.429 -5.623 32.599 1.00 94.19 198 ARG A C 1
ATOM 1575 O O . ARG A 1 198 ? -5.069 -4.583 32.445 1.00 94.19 198 ARG A O 1
ATOM 1582 N N . GLU A 1 199 ? -4.206 -6.159 33.796 1.00 94.94 199 GLU A N 1
ATOM 1583 C CA . GLU A 1 199 ? -4.625 -5.532 35.055 1.00 94.94 199 GLU A CA 1
ATOM 1584 C C . GLU A 1 199 ? -3.851 -4.236 35.323 1.00 94.94 199 GLU A C 1
ATOM 1586 O O . GLU A 1 199 ? -4.474 -3.210 35.603 1.00 94.94 199 GLU A O 1
ATOM 1591 N N . GLU A 1 200 ? -2.530 -4.241 35.123 1.00 95.94 200 GLU A N 1
ATOM 1592 C CA . GLU A 1 200 ? -1.677 -3.047 35.207 1.00 95.94 200 GLU A CA 1
ATOM 1593 C C . GLU A 1 200 ? -2.144 -1.947 34.239 1.00 95.94 200 GLU A C 1
ATOM 1595 O O . GLU A 1 200 ? -2.370 -0.803 34.643 1.00 95.94 200 GLU A O 1
ATOM 1600 N N . ALA A 1 201 ? -2.351 -2.292 32.961 1.00 94.69 201 ALA A N 1
ATOM 1601 C CA . ALA A 1 201 ? -2.813 -1.346 31.948 1.00 94.69 201 ALA A CA 1
ATOM 1602 C C . ALA A 1 201 ? -4.211 -0.800 32.269 1.00 94.69 201 ALA A C 1
ATOM 1604 O O . ALA A 1 201 ? -4.472 0.393 32.107 1.00 94.69 201 ALA A O 1
ATOM 1605 N N . ARG A 1 202 ? -5.115 -1.654 32.762 1.00 94.88 202 ARG A N 1
ATOM 1606 C CA . ARG A 1 202 ? -6.463 -1.245 33.168 1.00 94.88 202 ARG A CA 1
ATOM 1607 C C . ARG A 1 202 ? -6.430 -0.275 34.346 1.00 94.88 202 ARG A C 1
ATOM 1609 O O . ARG A 1 202 ? -7.124 0.737 34.291 1.00 94.88 202 ARG A O 1
ATOM 1616 N N . ALA A 1 203 ? -5.633 -0.557 35.375 1.00 95.25 203 ALA A N 1
ATOM 1617 C CA . ALA A 1 203 ? -5.474 0.334 36.521 1.00 95.25 203 ALA A CA 1
ATOM 1618 C C . ALA A 1 203 ? -4.916 1.701 36.092 1.00 95.25 203 ALA A C 1
ATOM 1620 O O . ALA A 1 203 ? -5.430 2.735 36.517 1.00 95.25 203 ALA A O 1
ATOM 1621 N N . ALA A 1 204 ? -3.932 1.714 35.185 1.00 96.19 204 ALA A N 1
ATOM 1622 C CA . ALA A 1 204 ? -3.374 2.946 34.631 1.00 96.19 204 ALA A CA 1
ATOM 1623 C C . ALA A 1 204 ? -4.415 3.764 33.844 1.00 96.19 204 ALA A C 1
ATOM 1625 O O . ALA A 1 204 ? -4.527 4.972 34.050 1.00 96.19 204 ALA A O 1
ATOM 1626 N N . LEU A 1 205 ? -5.213 3.121 32.984 1.00 95.38 205 LEU A N 1
ATOM 1627 C CA . LEU A 1 205 ? -6.272 3.794 32.222 1.00 95.38 205 LEU A CA 1
ATOM 1628 C C . LEU A 1 205 ? -7.345 4.405 33.135 1.00 95.38 205 LEU A C 1
ATOM 1630 O O . LEU A 1 205 ? -7.761 5.539 32.906 1.00 95.38 205 LEU A O 1
ATOM 1634 N N . ILE A 1 206 ? -7.757 3.690 34.188 1.00 94.94 206 ILE A N 1
ATOM 1635 C CA . ILE A 1 206 ? -8.709 4.203 35.185 1.00 94.94 206 ILE A CA 1
ATOM 1636 C C . ILE A 1 206 ? -8.114 5.406 35.919 1.00 94.94 206 ILE A C 1
ATOM 1638 O O . ILE A 1 206 ? -8.775 6.433 36.019 1.00 94.94 206 ILE A O 1
ATOM 1642 N N . ALA A 1 207 ? -6.860 5.320 36.372 1.00 95.62 207 ALA A N 1
ATOM 1643 C CA . ALA A 1 207 ? -6.201 6.424 37.069 1.00 95.62 207 ALA A CA 1
ATOM 1644 C C . ALA A 1 207 ? -6.116 7.693 36.202 1.00 95.62 207 ALA A C 1
ATOM 1646 O O . ALA A 1 207 ? -6.375 8.794 36.690 1.00 95.62 207 ALA A O 1
ATOM 1647 N N . VAL A 1 208 ? -5.803 7.543 34.909 1.00 95.56 208 VAL A N 1
ATOM 1648 C CA . VAL A 1 208 ? -5.810 8.658 33.949 1.00 95.56 208 VAL A CA 1
ATOM 1649 C C . VAL A 1 208 ? -7.217 9.230 33.789 1.00 95.56 208 VAL A C 1
ATOM 1651 O O . VAL A 1 208 ? -7.389 10.444 33.868 1.00 95.56 208 VAL A O 1
ATOM 1654 N N . ALA A 1 209 ? -8.231 8.382 33.612 1.00 94.44 209 ALA A N 1
ATOM 1655 C CA . ALA A 1 209 ? -9.608 8.835 33.464 1.00 94.44 209 ALA A CA 1
ATOM 1656 C C . ALA A 1 209 ? -10.120 9.586 34.704 1.00 94.44 209 ALA A C 1
ATOM 1658 O O . ALA A 1 209 ? -10.691 10.665 34.569 1.00 94.44 209 ALA A O 1
ATOM 1659 N N . GLU A 1 210 ? -9.875 9.066 35.908 1.00 95.44 210 GLU A N 1
ATOM 1660 C CA . GLU A 1 210 ? -10.243 9.726 37.166 1.00 95.44 210 GLU A CA 1
ATOM 1661 C C . GLU A 1 210 ? -9.562 11.090 37.319 1.00 95.44 210 GLU A C 1
ATOM 1663 O O . GLU A 1 210 ? -10.205 12.060 37.725 1.00 95.44 210 GLU A O 1
ATOM 1668 N N . ALA A 1 211 ? -8.278 11.185 36.954 1.00 96.31 211 ALA A N 1
ATOM 1669 C CA . ALA A 1 211 ? -7.539 12.443 36.970 1.00 96.31 211 ALA A CA 1
ATOM 1670 C C . ALA A 1 211 ? -8.106 13.457 35.961 1.00 96.31 211 ALA A C 1
ATOM 1672 O O . ALA A 1 211 ? -8.258 14.630 36.296 1.00 96.31 211 ALA A O 1
ATOM 1673 N N . CYS A 1 212 ? -8.461 13.016 34.750 1.00 95.31 212 CYS A N 1
ATOM 1674 C CA . CYS A 1 212 ? -9.064 13.871 33.724 1.00 95.31 212 CYS A CA 1
ATOM 1675 C C . CYS A 1 212 ? -10.489 14.323 34.078 1.00 95.31 212 CYS A C 1
ATOM 1677 O O . CYS A 1 212 ? -10.874 15.439 33.736 1.00 95.31 212 CYS A O 1
ATOM 1679 N N . LEU A 1 213 ? -11.274 13.471 34.743 1.00 93.38 213 LEU A N 1
ATOM 1680 C CA . LEU A 1 213 ? -12.667 13.750 35.110 1.00 93.38 213 LEU A CA 1
ATOM 1681 C C . LEU A 1 213 ? -12.811 14.455 36.468 1.00 93.38 213 LEU A C 1
ATOM 1683 O O . LEU A 1 213 ? -13.880 14.985 36.763 1.00 93.38 213 LEU A O 1
ATOM 1687 N N . GLY A 1 214 ? -11.774 14.438 37.310 1.00 95.75 214 GLY A N 1
ATOM 1688 C CA . GLY A 1 214 ? -11.806 15.023 38.652 1.00 95.75 214 GLY A CA 1
ATOM 1689 C C . GLY A 1 214 ? -12.720 14.283 39.636 1.00 95.75 214 GLY A C 1
ATOM 1690 O O . GLY A 1 214 ? -13.153 14.869 40.628 1.00 95.75 214 GLY A O 1
ATOM 1691 N N . ARG A 1 215 ? -13.042 13.008 39.376 1.00 94.50 215 ARG A N 1
ATOM 1692 C CA . ARG A 1 215 ? -13.889 12.170 40.241 1.00 94.50 215 ARG A CA 1
ATOM 1693 C C . ARG A 1 215 ? -13.476 10.704 40.182 1.00 94.50 215 ARG A C 1
ATOM 1695 O O . ARG A 1 215 ? -12.871 10.269 39.207 1.00 94.50 215 ARG A O 1
ATOM 1702 N N . LYS A 1 216 ? -13.854 9.946 41.212 1.00 94.00 216 LYS A N 1
ATOM 1703 C CA . LYS A 1 216 ? -13.693 8.490 41.239 1.00 94.00 216 LYS A CA 1
ATOM 1704 C C . LYS A 1 216 ? -14.713 7.802 40.334 1.00 94.00 216 LYS A C 1
ATOM 1706 O O . LYS A 1 216 ? -15.857 8.257 40.239 1.00 94.00 216 LYS A O 1
ATOM 1711 N N . LEU A 1 217 ? -14.269 6.740 39.667 1.00 90.88 217 LEU A N 1
ATOM 1712 C CA . LEU A 1 217 ? -15.124 5.854 38.878 1.00 90.88 217 LEU A CA 1
ATOM 1713 C C . LEU A 1 217 ? -15.637 4.704 39.756 1.00 90.88 217 LEU A C 1
ATOM 1715 O O . LEU A 1 217 ? -15.090 4.441 40.826 1.00 90.88 217 LEU A O 1
ATOM 1719 N N . GLN A 1 218 ? -16.698 4.022 39.318 1.00 86.44 218 GLN A N 1
ATOM 1720 C CA . GLN A 1 218 ? -17.166 2.789 39.970 1.00 86.44 218 GLN A CA 1
ATOM 1721 C C . GLN A 1 218 ? -16.080 1.698 39.986 1.00 86.44 218 GLN A C 1
ATOM 1723 O O . GLN A 1 218 ? -15.168 1.727 39.168 1.00 86.44 218 GLN A O 1
ATOM 1728 N N . ASP A 1 219 ? -16.227 0.677 40.837 1.00 78.31 219 ASP A N 1
ATOM 1729 C CA . ASP A 1 219 ? -15.232 -0.401 41.007 1.00 78.31 219 ASP A CA 1
ATOM 1730 C C . ASP A 1 219 ? -14.876 -1.150 39.708 1.00 78.31 219 ASP A C 1
ATOM 1732 O O . ASP A 1 219 ? -13.797 -1.728 39.579 1.00 78.31 219 ASP A O 1
ATOM 1736 N N . ASN A 1 220 ? -15.775 -1.164 38.717 1.00 87.69 220 ASN A N 1
ATOM 1737 C CA . ASN A 1 220 ? -15.558 -1.887 37.469 1.00 87.69 220 ASN A CA 1
ATOM 1738 C C . ASN A 1 220 ? -16.117 -1.142 36.241 1.00 87.69 220 ASN A C 1
ATOM 1740 O O . ASN A 1 220 ? -17.046 -1.643 35.594 1.00 87.69 220 ASN A O 1
ATOM 1744 N N . PRO A 1 221 ? -15.540 0.006 35.840 1.00 91.81 221 PRO A N 1
ATOM 1745 C CA . PRO A 1 221 ? -16.054 0.782 34.719 1.00 91.81 221 PRO A CA 1
ATOM 1746 C C . PRO A 1 221 ? -15.765 0.053 33.400 1.00 91.81 221 PRO A C 1
ATOM 1748 O O . PRO A 1 221 ? -14.749 -0.640 33.254 1.00 91.81 221 PRO A O 1
ATOM 1751 N N . LEU A 1 222 ? -16.660 0.147 32.426 1.00 91.31 222 LEU A N 1
ATOM 1752 C CA . LEU A 1 222 ? -16.370 -0.278 31.062 1.00 91.31 222 LEU A CA 1
ATOM 1753 C C . LEU A 1 222 ? -15.478 0.783 30.415 1.00 91.31 222 LEU A C 1
ATOM 1755 O O . LEU A 1 222 ? -15.864 1.942 30.378 1.00 91.31 222 LEU A O 1
ATOM 1759 N N . ILE A 1 223 ? -14.307 0.380 29.918 1.00 91.38 223 ILE A N 1
ATOM 1760 C CA . ILE A 1 223 ? -13.387 1.284 29.222 1.00 91.38 223 ILE A CA 1
ATOM 1761 C C . ILE A 1 223 ? -13.565 1.072 27.722 1.00 91.38 223 ILE A C 1
ATOM 1763 O O . ILE A 1 223 ? -13.360 -0.047 27.241 1.00 91.38 223 ILE A O 1
ATOM 1767 N N . VAL A 1 224 ? -13.934 2.124 26.998 1.00 92.31 224 VAL A N 1
ATOM 1768 C CA . VAL A 1 224 ? -14.079 2.126 25.542 1.00 92.31 224 VAL A CA 1
ATOM 1769 C C . VAL A 1 224 ? -13.025 3.051 24.951 1.00 92.31 224 VAL A C 1
ATOM 1771 O O . VAL A 1 224 ? -12.960 4.235 25.253 1.00 92.31 224 VAL A O 1
ATOM 1774 N N . GLY A 1 225 ? -12.186 2.508 24.074 1.00 89.94 225 GLY A N 1
ATOM 1775 C CA . GLY A 1 225 ? -11.116 3.264 23.436 1.00 89.94 225 GLY A CA 1
ATOM 1776 C C . GLY A 1 225 ? -10.969 2.903 21.969 1.00 89.94 225 GLY A C 1
ATOM 1777 O O . GLY A 1 225 ? -11.293 1.796 21.543 1.00 89.94 225 GLY A O 1
ATOM 1778 N N . THR A 1 226 ? -10.449 3.850 21.198 1.00 94.06 226 THR A N 1
ATOM 1779 C CA . THR A 1 226 ? -10.027 3.646 19.812 1.00 94.06 226 THR A CA 1
ATOM 1780 C C . THR A 1 226 ? -8.681 4.325 19.592 1.00 94.06 226 THR A C 1
ATOM 1782 O O . THR A 1 226 ? -8.319 5.256 20.314 1.00 94.06 226 THR A O 1
ATOM 1785 N N . SER A 1 227 ? -7.918 3.856 18.611 1.00 93.19 227 SER A N 1
ATOM 1786 C CA . SER A 1 227 ? -6.612 4.412 18.272 1.00 93.19 227 SER A CA 1
ATOM 1787 C C . SER A 1 227 ? -6.331 4.302 16.773 1.00 93.19 227 SER A C 1
ATOM 1789 O O . SER A 1 227 ? -6.914 3.490 16.050 1.00 93.19 227 SER A O 1
ATOM 1791 N N . GLY A 1 228 ? -5.437 5.157 16.279 1.00 93.31 228 GLY A N 1
ATOM 1792 C CA . GLY A 1 228 ? -5.008 5.159 14.885 1.00 93.31 228 GLY A CA 1
ATOM 1793 C C . GLY A 1 228 ? -4.622 6.549 14.392 1.00 93.31 228 GLY A C 1
ATOM 1794 O O . GLY A 1 228 ? -4.629 7.522 15.143 1.00 93.31 228 GLY A O 1
ATOM 1795 N N . ARG A 1 229 ? -4.290 6.646 13.099 1.00 92.69 229 ARG A N 1
ATOM 1796 C CA . ARG A 1 229 ? -4.096 7.945 12.436 1.00 92.69 229 ARG A CA 1
ATOM 1797 C C . ARG A 1 229 ? -5.357 8.798 12.539 1.00 92.69 229 ARG A C 1
ATOM 1799 O O . ARG A 1 229 ? -6.467 8.267 12.545 1.00 92.69 229 ARG A O 1
ATOM 1806 N N . TYR A 1 230 ? -5.172 10.113 12.530 1.00 92.69 230 TYR A N 1
ATOM 1807 C CA . TYR A 1 230 ? -6.269 11.060 12.666 1.00 92.69 230 TYR A CA 1
ATOM 1808 C C . TYR A 1 230 ? -7.090 11.192 11.371 1.00 92.69 230 TYR A C 1
ATOM 1810 O O . TYR A 1 230 ? -6.934 12.132 10.599 1.00 92.69 230 TYR A O 1
ATOM 1818 N N . GLU A 1 231 ? -7.971 10.222 11.127 1.00 90.81 231 GLU A N 1
ATOM 1819 C CA . GLU A 1 231 ? -8.890 10.195 9.985 1.00 90.81 231 GLU A CA 1
ATOM 1820 C C . GLU A 1 231 ? -10.328 10.005 10.498 1.00 90.81 231 GLU A C 1
ATOM 1822 O O . GLU A 1 231 ? -10.802 8.878 10.631 1.00 90.81 231 GLU A O 1
ATOM 1827 N N . PHE A 1 232 ? -11.018 11.109 10.812 1.00 91.38 232 PHE A N 1
ATOM 1828 C CA . PHE A 1 232 ? -12.280 11.114 11.573 1.00 91.38 232 PHE A CA 1
ATOM 1829 C C . PHE A 1 232 ? -13.338 10.127 11.059 1.00 91.38 232 PHE A C 1
ATOM 1831 O O . PHE A 1 232 ? -13.858 9.334 11.837 1.00 91.38 232 PHE A O 1
ATOM 1838 N N . ARG A 1 233 ? -13.602 10.117 9.748 1.00 89.56 233 ARG A N 1
ATOM 1839 C CA . ARG A 1 233 ? -14.574 9.197 9.134 1.00 89.56 233 ARG A CA 1
ATOM 1840 C C . ARG A 1 233 ? -13.983 7.828 8.806 1.00 89.56 233 ARG A C 1
ATOM 1842 O O . ARG A 1 233 ? -14.595 6.811 9.100 1.00 89.56 233 ARG A O 1
ATOM 1849 N N . ASN A 1 234 ? -12.772 7.774 8.246 1.00 90.12 234 ASN A N 1
ATOM 1850 C CA . ASN A 1 234 ? -12.164 6.498 7.834 1.00 90.12 234 ASN A CA 1
ATOM 1851 C C . ASN A 1 234 ? -11.853 5.576 9.021 1.00 90.12 234 ASN A C 1
ATOM 1853 O O . ASN A 1 234 ? -11.804 4.359 8.857 1.00 90.12 234 ASN A O 1
ATOM 1857 N N . LYS A 1 235 ? -11.616 6.144 10.210 1.00 93.19 235 LYS A N 1
ATOM 1858 C CA . LYS A 1 235 ? -11.456 5.396 11.465 1.00 93.19 235 LYS A CA 1
ATOM 1859 C C . LYS A 1 235 ? -12.758 5.239 12.251 1.00 93.19 235 LYS A C 1
ATOM 1861 O O . LYS A 1 235 ? -12.725 4.652 13.327 1.00 93.19 235 LYS A O 1
ATOM 1866 N N . GLY A 1 236 ? -13.881 5.735 11.728 1.00 93.75 236 GLY A N 1
ATOM 1867 C CA . GLY A 1 236 ? -15.195 5.618 12.356 1.00 93.75 236 GLY A CA 1
ATOM 1868 C C . GLY A 1 236 ? -15.311 6.364 13.685 1.00 93.75 236 GLY A C 1
ATOM 1869 O O . GLY A 1 236 ? -16.064 5.933 14.555 1.00 93.75 236 GLY A O 1
ATOM 1870 N N . LEU A 1 237 ? -14.554 7.450 13.878 1.00 94.62 237 LEU A N 1
ATOM 1871 C CA . LEU A 1 237 ? -14.635 8.257 15.101 1.00 94.62 237 LEU A CA 1
ATOM 1872 C C . LEU A 1 237 ? -15.995 8.957 15.208 1.00 94.62 237 LEU A C 1
ATOM 1874 O O . LEU A 1 237 ? -16.528 9.094 16.303 1.00 94.62 237 LEU A O 1
ATOM 1878 N N . ASP A 1 238 ? -16.582 9.354 14.079 1.00 94.06 238 ASP A N 1
ATOM 1879 C CA . ASP A 1 238 ? -17.953 9.861 13.991 1.00 94.06 238 ASP A CA 1
ATOM 1880 C C . ASP A 1 238 ? -18.984 8.833 14.469 1.00 94.06 238 ASP A C 1
ATOM 1882 O O . ASP A 1 238 ? -19.840 9.149 15.297 1.00 94.06 238 ASP A O 1
ATOM 1886 N N . VAL A 1 239 ? -18.867 7.593 13.990 1.00 95.06 239 VAL A N 1
ATOM 1887 C CA . VAL A 1 239 ? -19.738 6.481 14.394 1.00 95.06 239 VAL A CA 1
ATOM 1888 C C . VAL A 1 239 ? -19.540 6.140 15.868 1.00 95.06 239 VAL A C 1
ATOM 1890 O O . VAL A 1 239 ? -20.522 5.923 16.575 1.00 95.06 239 VAL A O 1
ATOM 1893 N N . LEU A 1 240 ? -18.293 6.134 16.352 1.00 95.12 240 LEU A N 1
ATOM 1894 C CA . LEU A 1 240 ? -17.990 5.904 17.761 1.00 95.12 240 LEU A CA 1
ATOM 1895 C C . LEU A 1 240 ? -18.639 6.974 18.643 1.00 95.12 240 LEU A C 1
ATOM 1897 O O . LEU A 1 240 ? -19.329 6.624 19.591 1.00 95.12 240 LEU A O 1
ATOM 1901 N N . LEU A 1 241 ? -18.467 8.261 18.327 1.00 94.62 241 LEU A N 1
ATOM 1902 C CA . LEU A 1 241 ? -19.043 9.356 19.114 1.00 94.62 241 LEU A CA 1
ATOM 1903 C C . LEU A 1 241 ? -20.574 9.305 19.142 1.00 94.62 241 LEU A C 1
ATOM 1905 O O . LEU A 1 241 ? -21.173 9.467 20.205 1.00 94.62 241 LEU A O 1
ATOM 1909 N N . GLU A 1 242 ? -21.213 9.041 18.001 1.00 95.75 242 GLU A N 1
ATOM 1910 C CA . GLU A 1 242 ? -22.668 8.868 17.941 1.00 95.75 242 GLU A CA 1
ATOM 1911 C C . GLU A 1 242 ? -23.121 7.633 18.737 1.00 95.75 242 GLU A C 1
ATOM 1913 O O . GLU A 1 242 ? -24.112 7.691 19.468 1.00 95.75 242 GLU A O 1
ATOM 1918 N N . GLY A 1 243 ? -22.370 6.531 18.661 1.00 94.31 243 GLY A N 1
ATOM 1919 C CA . GLY A 1 243 ? -22.600 5.332 19.466 1.00 94.31 243 GLY A CA 1
ATOM 1920 C C . GLY A 1 243 ? -22.500 5.610 20.966 1.00 94.31 243 GLY A C 1
ATOM 1921 O O . GLY A 1 243 ? -23.407 5.250 21.713 1.00 94.31 243 GLY A O 1
ATOM 1922 N N . MET A 1 244 ? -21.455 6.319 21.400 1.00 93.00 244 MET A N 1
ATOM 1923 C CA . MET A 1 244 ? -21.246 6.710 22.798 1.00 93.00 244 MET A CA 1
ATOM 1924 C C . MET A 1 244 ? -22.339 7.656 23.299 1.00 93.00 244 MET A C 1
ATOM 1926 O O . MET A 1 244 ? -22.827 7.497 24.415 1.00 93.00 244 MET A O 1
ATOM 1930 N N . LYS A 1 245 ? -22.790 8.597 22.462 1.00 93.00 245 LYS A N 1
ATOM 1931 C CA . LYS A 1 245 ? -23.914 9.485 22.785 1.00 93.00 245 LYS A CA 1
ATOM 1932 C C . LYS A 1 245 ? -25.210 8.703 23.006 1.00 93.00 245 LYS A C 1
ATOM 1934 O O . LYS A 1 245 ? -25.925 8.973 23.966 1.00 93.00 245 LYS A O 1
ATOM 1939 N N . ARG A 1 246 ? -25.520 7.739 22.131 1.00 92.81 246 ARG A N 1
ATOM 1940 C CA . ARG A 1 246 ? -26.704 6.875 22.284 1.00 92.81 246 ARG A CA 1
ATOM 1941 C C . ARG A 1 246 ? -26.598 5.994 23.518 1.00 92.81 246 ARG A C 1
ATOM 1943 O O . ARG A 1 246 ? -27.578 5.868 24.240 1.00 92.81 246 ARG A O 1
ATOM 1950 N N . LEU A 1 247 ? -25.414 5.434 23.767 1.00 90.94 247 LEU A N 1
ATOM 1951 C CA . LEU A 1 247 ? -25.131 4.619 24.944 1.00 90.94 247 LEU A CA 1
ATOM 1952 C C . LEU A 1 247 ? -25.379 5.408 26.234 1.00 90.94 247 LEU A C 1
ATOM 1954 O O . LEU A 1 247 ? -26.078 4.917 27.112 1.00 90.94 247 LEU A O 1
ATOM 1958 N N . ALA A 1 248 ? -24.893 6.650 26.310 1.00 86.88 248 ALA A N 1
ATOM 1959 C CA . ALA A 1 248 ? -25.112 7.539 27.453 1.00 86.88 248 ALA A CA 1
ATOM 1960 C C . ALA A 1 248 ? -26.592 7.908 27.679 1.00 86.88 248 ALA A C 1
ATOM 1962 O O . ALA A 1 248 ? -26.961 8.290 28.785 1.00 86.88 248 ALA A O 1
ATOM 1963 N N . GLY A 1 249 ? -27.435 7.808 26.646 1.00 86.44 249 GLY A N 1
ATOM 1964 C CA . GLY A 1 249 ? -28.876 8.055 26.732 1.00 86.44 249 GLY A CA 1
ATOM 1965 C C . GLY A 1 249 ? -29.710 6.844 27.162 1.00 86.44 249 GLY A C 1
ATOM 1966 O O . GLY A 1 249 ? -30.925 6.976 27.291 1.00 86.44 249 GLY A O 1
ATOM 1967 N N . LEU A 1 250 ? -29.106 5.666 27.355 1.00 89.19 250 LEU A N 1
ATOM 1968 C CA . LEU A 1 250 ? -29.824 4.484 27.832 1.00 89.19 250 LEU A CA 1
ATOM 1969 C C . LEU A 1 250 ? -30.057 4.573 29.346 1.00 89.19 250 LEU A C 1
ATOM 1971 O O . LEU A 1 250 ? -29.123 4.742 30.121 1.00 89.19 250 LEU A O 1
ATOM 1975 N N . GLU A 1 251 ? -31.304 4.379 29.776 1.00 79.75 251 GLU A N 1
ATOM 1976 C CA . GLU A 1 251 ? -31.705 4.492 31.190 1.00 79.75 251 GLU A CA 1
ATOM 1977 C C . GLU A 1 251 ? -31.179 3.353 32.086 1.00 79.75 251 GLU A C 1
ATOM 1979 O O . GLU A 1 251 ? -31.230 3.450 33.309 1.00 79.75 251 GLU A O 1
ATOM 1984 N N . ARG A 1 252 ? -30.685 2.255 31.498 1.00 76.50 252 ARG A N 1
ATOM 1985 C CA . ARG A 1 252 ? -30.254 1.046 32.220 1.00 76.50 252 ARG A CA 1
ATOM 1986 C C . ARG A 1 252 ? -28.839 0.631 31.833 1.00 76.50 252 ARG A C 1
ATOM 1988 O O . ARG A 1 252 ? -28.648 -0.353 31.122 1.00 76.50 252 ARG A O 1
ATOM 1995 N N . LEU A 1 253 ? -27.853 1.383 32.309 1.00 82.12 253 LEU A N 1
ATOM 1996 C CA . LEU A 1 253 ? -26.462 0.937 32.321 1.00 82.12 253 LEU A CA 1
ATOM 1997 C C . LEU A 1 253 ? -26.118 0.400 33.713 1.00 82.12 253 LEU A C 1
ATOM 1999 O O . LEU A 1 253 ? -26.091 1.151 34.681 1.00 82.12 253 LEU A O 1
ATOM 2003 N N . ASP A 1 254 ? -25.817 -0.896 33.803 1.00 82.81 254 ASP A N 1
ATOM 2004 C CA . ASP A 1 254 ? -25.399 -1.542 35.060 1.00 82.81 254 ASP A CA 1
ATOM 2005 C C . ASP A 1 254 ? -23.935 -1.229 35.429 1.00 82.81 254 ASP A C 1
ATOM 2007 O O . ASP A 1 254 ? -23.449 -1.617 36.491 1.00 82.81 254 ASP A O 1
ATOM 2011 N N . ARG A 1 255 ? -23.202 -0.564 34.527 1.00 86.62 255 ARG A N 1
ATOM 2012 C CA . ARG A 1 255 ? -21.800 -0.175 34.690 1.00 86.62 255 ARG A CA 1
ATOM 2013 C C . ARG A 1 255 ? -21.574 1.205 34.105 1.00 86.62 255 ARG A C 1
ATOM 2015 O O . ARG A 1 255 ? -22.025 1.495 32.998 1.00 86.62 255 ARG A O 1
ATOM 2022 N N . GLU A 1 256 ? -20.806 2.012 34.816 1.00 87.62 256 GLU A N 1
ATOM 2023 C CA . GLU A 1 256 ? -20.264 3.250 34.277 1.00 87.62 256 GLU A CA 1
ATOM 2024 C C . GLU A 1 256 ? -19.389 2.983 33.042 1.00 87.62 256 GLU A C 1
ATOM 2026 O O . GLU A 1 256 ? -18.598 2.037 33.034 1.00 87.62 256 GLU A O 1
ATOM 2031 N N . VAL A 1 257 ? -19.539 3.805 32.000 1.00 89.44 257 VAL A N 1
ATOM 2032 C CA . VAL A 1 257 ? -18.781 3.697 30.747 1.00 89.44 257 VAL A CA 1
ATOM 2033 C C . VAL A 1 257 ? -17.903 4.929 30.584 1.00 89.44 257 VAL A C 1
ATOM 2035 O O . VAL A 1 257 ? -18.389 6.052 30.724 1.00 89.44 257 VAL A O 1
ATOM 2038 N N . VAL A 1 258 ? -16.626 4.700 30.290 1.00 83.94 258 VAL A N 1
ATOM 2039 C CA . VAL A 1 258 ? -15.585 5.721 30.133 1.00 83.94 258 VAL A CA 1
ATOM 2040 C C . VAL A 1 258 ? -14.803 5.483 28.858 1.00 83.94 258 VAL A C 1
ATOM 2042 O O . VAL A 1 258 ? -14.410 4.319 28.625 1.00 83.94 258 VAL A O 1
#

Radius of gyration: 24.14 Å; chains: 1; bounding box: 57×39×66 Å

pLDDT: mean 95.11, std 4.32, range [76.31, 98.88]

Organism: NCBI:txid408170

Sequence (258 aa):
VRVGHWRIVGRPQVILVDFSSLIPRKDDILKFLWESYRVDSISGQWDYIEPVLFGYAAGLVVASYVETFCKSANRVAAHFHEWMTAAGGLYLRRESPYVATLFTTHATVLGRSIAGNGMPLYRDLTTYNADDLARRFGVTAKHSIEKKAAANSDAFLTVSGITATECRYLLGHEVDVVTPNGFEDDFVWQDDDYRIKREEARAALIAVAEACLGRKLQDNPLIVGTSGRYEFRNKGLDVLLEGMKRLAGLERLDREVV

Foldseek 3Di:
DDWAFDPDPPRDIDDDFDLVVCVVVLVVLVVVCCVQQNQDCPLPDPVQSVLLSVLCRVLVVVQVCCVPPNDLPDQAEDEAEALSNLNSQSSCVPPPVSYAYEYEYQAQPLLCLCVLVVHDCPVCLQPDPLCVSCVVSSNSNRLRSRLSSLVRGPFYEYQDPVRQVNCCRNSVHGHPYHNHDDDDPVPADDDPRNVVVVVVVVVVVQVVVCVVVVHHFPPDAAEDDDDDPPRCPVRCVVVVVVVVVVVVVDPDDPHHYD

Secondary structure (DSSP, 8-state):
-EEEE-SSTT--EEEEPP-GGGGGGHHHHHHHHHHHH----TT--HHHHHHHHHHHHHHHHHHHHHHHH--TT--EEEEEESTTTHHHHHHHHHH-TTEEEEEEESS-HHHHHHHHTT--HHHHTTT--HHHHHHHTT-HHHHHHHHHHHHHSSEEEESSHHHHHHHHHHTS---SEE-PPP--GGGS--HHHHHHHHHHHHHHHHHHHHHHHTSPPPSSPBP----SSS-TTTTTHHHHHHHHHHHHT-S--SS-B-

InterPro domains:
  IPR008631 Glycogen synthase [PF05693] (2-250)
  IPR008631 Glycogen synthase [PTHR10176] (1-249)